Protein AF-A0A1I5NYE9-F1 (afdb_monomer)

pLDDT: mean 88.59, std 12.89, range [46.91, 98.12]

Nearest PDB structures (foldseek):
  6w3f-assembly2_B  TM=5.847E-01  e=3.173E-03  synthetic construct
  7pkw-assembly1_A  TM=7.383E-01  e=2.046E-02  Streptococcus thermophilus
  5iep-assembly1_A  TM=6.164E-01  e=2.871E-02  synthetic construct
  6w40-assembly1_B  TM=5.019E-01  e=1.934E-02  synthetic construct
  7o21-assembly1_A  TM=4.562E-01  e=1.053E-01  Bdellovibrio bacteriovorus HD100

Organism: NCBI:txid306540

Radius of gyration: 25.26 Å; Cα contacts (8 Å, |Δi|>4): 256; chains: 1; bounding box: 56×42×94 Å

Foldseek 3Di:
DDDDDPPPVVVVVVVVVVLVVLLVLLLVLQLVVQVVVVCQVPLVCVVVVVPVVSSVVVVVVSSVVSNVVSVVLLVVLVVDPCSSVVSNVVSVVSVVVVQCQQQVVVVDDPVVVVVLLVVLVQLQLVLLDPPDDPVVNLVSLPQSAPSVVSVVCNVVVDGDNWHWDDWAWDDWAGDGQKIKTWIFTWTDDPNDTDTWIKIFIWGDRPNGTHTHDIDTDDPD

Secondary structure (DSSP, 8-state):
-----HHHHHHHHHHHHHHHHHHHHHHHHHHHHHHHHHHHH-TTHHHHHTSHHHHHHHHHHHHHHHHHHHHHHHHHHHTSTTHHHHHHHHHHHHHHHHHHHHTGGGGS-HHHHHHHHHHHHHHHHHTT-TT--HHHHHHHHHHHB-HHHHHHHHHHT----SEEEEEEEEEEEEETTEEEEEEEEEEEETTEEEEEEEEEEEEEETTEEEEEEEEEEP--

Sequence (220 aa):
MKEPSMSKQNKDLKGGLFTTIIRTLFMILLSIFLYFGYVSFNGPVKTLLSNSFVFIIVTGLVIGLILFLITKITKLLETKRFGFLVMSLVNIALIFFFIYQLFTPYFYSSEMLEQTGAEAIRTYYQLSDDTLSETKREELVTSAVSDSLATSMLITEHYPTAKLKEIDIQTLERNFYLFDLTVSIETEENSSTKNELYQFVFTSERGQFKINSIMTLDNN

Solvent-accessible surface area (backbone atoms only — not comparable to full-atom values): 12094 Å² total; per-residue (Å²): 138,81,84,77,74,68,72,60,63,60,51,55,55,53,57,50,53,54,54,51,50,51,52,51,50,31,53,51,53,52,47,51,49,55,49,48,48,53,57,70,72,41,74,67,50,61,74,36,54,80,40,58,69,59,34,52,52,52,51,51,52,49,52,52,49,50,55,51,49,48,54,51,53,51,57,54,32,72,75,40,98,57,21,69,59,51,45,52,52,50,42,52,52,50,51,51,48,52,51,45,59,44,34,46,56,77,79,50,56,68,70,59,50,52,52,47,51,54,47,26,50,52,43,44,35,56,57,33,48,86,84,58,50,71,70,54,45,53,54,38,37,57,62,13,23,28,73,72,49,26,53,50,31,70,75,67,68,67,58,49,78,41,43,72,76,47,78,45,81,76,48,78,49,81,51,58,48,27,34,38,40,34,30,41,35,35,29,42,50,96,93,40,80,46,79,47,41,33,41,37,34,30,34,71,54,99,90,39,65,16,40,63,45,79,44,81,51,82,91,124

Structure (mmCIF, N/CA/C/O backbone):
data_AF-A0A1I5NYE9-F1
#
_entry.id   AF-A0A1I5NYE9-F1
#
loop_
_atom_site.group_PDB
_atom_site.id
_atom_site.type_symbol
_atom_site.label_atom_id
_atom_site.label_alt_id
_atom_site.label_comp_id
_atom_site.label_asym_id
_atom_site.label_entity_id
_atom_site.label_seq_id
_atom_site.pdbx_PDB_ins_code
_atom_site.Cartn_x
_atom_site.Cartn_y
_atom_site.Cartn_z
_atom_site.occupancy
_atom_site.B_iso_or_equiv
_atom_site.auth_seq_id
_atom_site.auth_comp_id
_atom_site.auth_asym_id
_atom_site.auth_atom_id
_atom_site.pdbx_PDB_model_num
ATOM 1 N N . MET A 1 1 ? 20.994 -15.989 -64.017 1.00 50.47 1 MET A N 1
ATOM 2 C CA . MET A 1 1 ? 19.853 -15.775 -63.100 1.00 50.47 1 MET A CA 1
ATOM 3 C C . MET A 1 1 ? 20.406 -15.611 -61.691 1.00 50.47 1 MET A C 1
ATO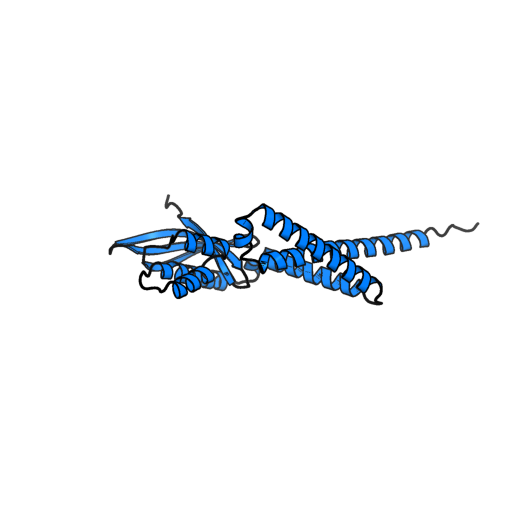M 5 O O . MET A 1 1 ? 21.013 -16.546 -61.194 1.00 50.47 1 MET A O 1
ATOM 9 N N . LYS A 1 2 ? 20.310 -14.413 -61.102 1.00 50.59 2 LYS A N 1
ATOM 10 C CA . LYS A 1 2 ? 20.644 -14.157 -59.690 1.00 50.59 2 LYS A CA 1
ATOM 11 C C . LYS A 1 2 ? 19.325 -14.135 -58.924 1.00 50.59 2 LYS A C 1
ATOM 13 O O . LYS A 1 2 ? 18.501 -13.269 -59.203 1.00 50.59 2 LYS A O 1
ATOM 18 N N . GLU A 1 3 ? 19.119 -15.081 -58.014 1.00 53.00 3 GLU A N 1
ATOM 19 C CA . GLU A 1 3 ? 18.003 -15.012 -57.067 1.00 53.00 3 GLU A CA 1
ATOM 20 C C . GLU A 1 3 ? 18.146 -13.746 -56.206 1.00 53.00 3 GLU A C 1
ATOM 22 O O . GLU A 1 3 ? 19.232 -13.486 -55.673 1.00 53.00 3 GLU A O 1
ATOM 27 N N . PRO A 1 4 ? 17.097 -12.917 -56.085 1.00 56.53 4 PRO A N 1
ATOM 28 C CA . PRO A 1 4 ? 17.161 -11.721 -55.270 1.00 56.53 4 PRO A CA 1
ATOM 29 C C . PRO A 1 4 ? 17.152 -12.093 -53.786 1.00 56.53 4 PRO A C 1
ATOM 31 O O . PRO A 1 4 ? 16.388 -12.931 -53.309 1.00 56.53 4 PRO A O 1
ATOM 34 N N . SER A 1 5 ? 18.021 -11.410 -53.050 1.00 57.53 5 SER A N 1
ATOM 35 C CA . SER A 1 5 ? 18.328 -11.544 -51.631 1.00 57.53 5 SER A CA 1
ATOM 36 C C . SER A 1 5 ? 17.174 -11.152 -50.689 1.00 57.53 5 SER A C 1
ATOM 38 O O . SER A 1 5 ? 17.334 -10.258 -49.856 1.00 57.53 5 SER A O 1
ATOM 40 N N . MET A 1 6 ? 16.022 -11.826 -50.762 1.00 57.47 6 MET A N 1
ATOM 41 C CA . MET A 1 6 ? 14.875 -11.575 -49.866 1.00 57.47 6 MET A CA 1
ATOM 42 C C . MET A 1 6 ? 15.158 -11.901 -48.384 1.00 57.47 6 MET A C 1
ATOM 44 O O . MET A 1 6 ? 14.458 -11.430 -47.491 1.00 57.47 6 MET A O 1
ATOM 48 N N . SER A 1 7 ? 16.210 -12.669 -48.090 1.00 56.00 7 SER A N 1
ATOM 49 C CA . SER A 1 7 ? 16.571 -13.083 -46.724 1.00 56.00 7 SER A CA 1
ATOM 50 C C . SER A 1 7 ? 17.141 -11.945 -45.853 1.00 56.00 7 SER A C 1
ATOM 52 O O . SER A 1 7 ? 16.929 -11.928 -44.639 1.00 56.00 7 SER A O 1
ATOM 54 N N . LYS A 1 8 ? 17.823 -10.951 -46.445 1.00 54.66 8 LYS A N 1
ATOM 55 C CA . LYS A 1 8 ? 18.486 -9.872 -45.681 1.00 54.66 8 LYS A CA 1
ATOM 56 C C . LYS A 1 8 ? 17.509 -8.798 -45.190 1.00 54.66 8 LYS A C 1
ATOM 58 O O . LYS A 1 8 ? 17.563 -8.408 -44.030 1.00 54.66 8 LYS A O 1
ATOM 63 N N . GLN A 1 9 ? 16.560 -8.399 -46.035 1.00 55.19 9 GLN A N 1
ATOM 64 C CA . GLN A 1 9 ? 15.607 -7.325 -45.731 1.00 55.19 9 GLN A CA 1
ATOM 65 C C . GLN A 1 9 ? 14.657 -7.689 -44.573 1.00 55.19 9 GLN A C 1
ATOM 67 O O . GLN A 1 9 ? 14.292 -6.840 -43.766 1.00 55.19 9 GLN A O 1
ATOM 72 N N . ASN A 1 10 ? 14.323 -8.975 -44.431 1.00 53.34 10 ASN A N 1
ATOM 73 C CA . ASN A 1 10 ? 13.425 -9.468 -43.384 1.00 53.34 10 ASN A CA 1
ATOM 74 C C . ASN A 1 10 ? 14.102 -9.570 -41.995 1.00 53.34 10 ASN A C 1
ATOM 76 O O . ASN A 1 10 ? 13.425 -9.552 -40.966 1.00 53.34 10 ASN A O 1
ATOM 80 N N . LYS A 1 11 ? 15.442 -9.658 -41.941 1.00 51.81 11 LYS A N 1
ATOM 81 C CA . LYS A 1 11 ? 16.216 -9.658 -40.684 1.00 51.81 11 LYS A CA 1
ATOM 82 C C . LYS A 1 11 ? 16.359 -8.253 -40.092 1.00 51.81 11 LYS A C 1
ATOM 84 O O . LYS A 1 11 ? 16.179 -8.098 -38.885 1.00 51.81 11 LYS A O 1
ATOM 89 N N . ASP A 1 12 ? 16.598 -7.246 -40.929 1.00 57.00 12 ASP A N 1
ATOM 90 C CA . ASP A 1 12 ? 16.761 -5.855 -40.479 1.00 57.00 12 ASP A CA 1
ATOM 91 C C . ASP A 1 12 ? 15.437 -5.250 -39.980 1.00 57.00 12 ASP A C 1
ATOM 93 O O . ASP A 1 12 ? 15.409 -4.560 -38.960 1.00 57.00 12 ASP A O 1
ATOM 97 N N . LEU A 1 13 ? 14.312 -5.602 -40.616 1.00 60.56 13 LEU A N 1
ATOM 98 C CA . LEU A 1 13 ? 12.968 -5.222 -40.160 1.00 60.56 13 LEU A CA 1
ATOM 99 C C . LEU A 1 13 ? 12.634 -5.792 -38.771 1.00 60.56 13 LEU A C 1
ATOM 101 O O . LEU A 1 13 ? 12.113 -5.076 -37.917 1.00 60.56 13 LEU A O 1
ATOM 105 N N . LYS A 1 14 ? 12.977 -7.060 -38.507 1.00 60.25 14 LYS A N 1
ATOM 106 C CA . LYS A 1 14 ? 12.731 -7.697 -37.200 1.00 60.25 14 LYS A CA 1
ATOM 107 C C . LYS A 1 14 ? 13.616 -7.126 -36.088 1.00 60.25 14 LYS A C 1
ATOM 109 O O . LYS A 1 14 ? 13.129 -6.932 -34.976 1.00 60.25 14 LYS A O 1
ATOM 114 N N . GLY A 1 15 ? 14.883 -6.820 -36.383 1.00 64.19 15 GLY A N 1
ATOM 115 C CA . GLY A 1 15 ? 15.802 -6.199 -35.420 1.00 64.19 15 GLY A CA 1
ATOM 116 C C . GLY A 1 15 ? 15.397 -4.771 -35.035 1.00 64.19 15 GLY A C 1
ATOM 117 O O . GLY A 1 15 ? 15.459 -4.402 -33.859 1.00 64.19 15 GLY A O 1
ATOM 118 N N . GLY A 1 16 ? 14.913 -3.988 -36.006 1.00 79.88 16 GLY A N 1
ATOM 119 C CA . GLY A 1 16 ? 14.402 -2.636 -35.771 1.00 79.88 16 GLY A CA 1
ATOM 120 C C . GLY A 1 16 ? 13.132 -2.624 -34.918 1.00 79.88 16 GLY A C 1
ATOM 121 O O . GLY A 1 16 ? 13.077 -1.920 -33.911 1.00 79.88 16 GLY A O 1
ATOM 122 N N . LEU A 1 17 ? 12.147 -3.463 -35.261 1.00 84.62 17 LEU A N 1
ATOM 123 C CA . LEU A 1 17 ? 10.870 -3.542 -34.540 1.00 84.62 17 LEU A CA 1
ATOM 124 C C . LEU A 1 17 ? 11.045 -3.930 -33.067 1.00 84.62 17 LEU A C 1
ATOM 126 O O . LEU A 1 17 ? 10.463 -3.292 -32.191 1.00 84.62 17 LEU A O 1
ATOM 130 N N . PHE A 1 18 ? 11.872 -4.939 -32.776 1.00 86.44 18 PHE A N 1
ATOM 131 C CA . PHE A 1 18 ? 12.106 -5.385 -31.400 1.00 86.44 18 PHE A CA 1
ATOM 132 C C . PHE A 1 18 ? 12.742 -4.288 -30.537 1.00 86.44 18 PHE A C 1
ATOM 134 O O . PHE A 1 18 ? 12.315 -4.044 -29.409 1.00 86.44 18 PHE A O 1
ATOM 141 N N . THR A 1 19 ? 13.714 -3.567 -31.100 1.00 87.38 19 THR A N 1
ATOM 142 C CA . THR A 1 19 ? 14.373 -2.444 -30.422 1.00 87.38 19 THR A CA 1
ATOM 143 C C . THR A 1 19 ? 13.382 -1.321 -30.109 1.00 87.38 19 THR A C 1
ATOM 145 O O . THR A 1 19 ? 13.374 -0.794 -28.994 1.00 87.38 19 THR A O 1
ATOM 148 N N . THR A 1 20 ? 12.496 -0.992 -31.054 1.00 90.81 20 THR A N 1
ATOM 149 C CA . THR A 1 20 ? 11.434 0.001 -30.846 1.00 90.81 20 THR A CA 1
ATOM 150 C C . THR A 1 20 ? 10.461 -0.424 -29.748 1.00 90.81 20 THR A C 1
ATOM 152 O O . THR A 1 20 ? 10.135 0.395 -28.893 1.00 90.81 20 THR A O 1
ATOM 155 N N . ILE A 1 21 ? 10.033 -1.691 -29.719 1.00 93.06 21 ILE A N 1
ATOM 156 C CA . ILE A 1 21 ? 9.111 -2.206 -28.693 1.00 93.06 21 ILE A CA 1
ATOM 157 C C . ILE A 1 21 ? 9.724 -2.084 -27.295 1.00 93.06 21 ILE A C 1
ATOM 159 O O . ILE A 1 21 ? 9.088 -1.533 -26.399 1.00 93.06 21 ILE A O 1
ATOM 163 N N . ILE A 1 22 ? 10.964 -2.547 -27.109 1.00 93.19 22 ILE A N 1
ATOM 164 C CA . ILE A 1 22 ? 11.653 -2.500 -25.808 1.00 93.19 22 ILE A CA 1
ATOM 165 C C . ILE A 1 22 ? 11.804 -1.060 -25.313 1.00 93.19 22 ILE A C 1
ATOM 167 O O . ILE A 1 22 ? 11.559 -0.784 -24.137 1.00 93.19 22 ILE A O 1
ATOM 171 N N . ARG A 1 23 ? 12.157 -0.134 -26.211 1.00 92.31 23 ARG A N 1
ATOM 172 C CA . ARG A 1 23 ? 12.269 1.294 -25.899 1.00 92.31 23 ARG A CA 1
ATOM 173 C C . ARG A 1 23 ? 10.923 1.891 -25.486 1.00 92.31 23 ARG A C 1
ATOM 175 O O . ARG A 1 23 ? 10.857 2.609 -24.492 1.00 92.31 23 ARG A O 1
ATOM 182 N N . THR A 1 24 ? 9.859 1.609 -26.234 1.00 94.44 24 THR A N 1
ATOM 183 C CA . THR A 1 24 ? 8.509 2.094 -25.916 1.00 94.44 24 THR A CA 1
ATOM 184 C C . THR A 1 24 ? 8.042 1.560 -24.568 1.00 94.44 24 THR A C 1
ATOM 186 O O . THR A 1 24 ? 7.583 2.336 -23.733 1.00 94.44 24 THR A O 1
ATOM 189 N N . LEU A 1 25 ? 8.233 0.262 -24.319 1.00 95.38 25 LEU A N 1
ATOM 190 C CA . LEU A 1 25 ? 7.899 -0.364 -23.044 1.00 95.38 25 LEU A CA 1
ATOM 191 C C . LEU A 1 25 ? 8.676 0.272 -21.884 1.00 95.38 25 LEU A C 1
ATOM 193 O O . LEU A 1 25 ? 8.080 0.581 -20.859 1.00 95.38 25 LEU A O 1
ATOM 197 N N . PHE A 1 26 ? 9.967 0.552 -22.077 1.00 95.44 26 PHE A N 1
ATOM 198 C CA . PHE A 1 26 ? 10.800 1.245 -21.093 1.00 95.44 26 PHE A CA 1
ATOM 199 C C . PHE A 1 26 ? 10.280 2.633 -20.754 1.00 95.44 26 PHE A C 1
ATOM 201 O O . PHE A 1 26 ? 10.132 2.959 -19.579 1.00 95.44 26 PHE A O 1
ATOM 208 N N . MET A 1 27 ? 9.939 3.435 -21.762 1.00 94.81 27 MET A N 1
ATOM 209 C CA . MET A 1 27 ? 9.384 4.765 -21.524 1.00 94.81 27 MET A CA 1
ATOM 210 C C . MET A 1 27 ? 8.048 4.694 -20.778 1.00 94.81 27 MET A C 1
ATOM 212 O O . MET A 1 27 ? 7.849 5.464 -19.843 1.00 94.81 27 MET A O 1
ATOM 216 N N . ILE A 1 28 ? 7.159 3.763 -21.140 1.00 95.94 28 ILE A N 1
ATOM 217 C CA . ILE A 1 28 ? 5.852 3.600 -20.487 1.00 95.94 28 ILE A CA 1
ATOM 218 C C . ILE A 1 28 ? 6.020 3.127 -19.039 1.00 95.94 28 ILE A C 1
ATOM 220 O O . ILE A 1 28 ? 5.547 3.798 -18.125 1.00 95.94 28 ILE A O 1
ATOM 224 N N . LEU A 1 29 ? 6.721 2.012 -18.812 1.00 96.44 29 LEU A N 1
ATOM 225 C CA . LEU A 1 29 ? 6.890 1.435 -17.476 1.00 96.44 29 LEU A CA 1
ATOM 226 C C . LEU A 1 29 ? 7.612 2.396 -16.535 1.00 96.44 29 LEU A C 1
ATOM 228 O O . LEU A 1 29 ? 7.187 2.563 -15.395 1.00 96.44 29 LEU A O 1
ATOM 232 N N . LEU A 1 30 ? 8.668 3.062 -17.010 1.00 96.38 30 LEU A N 1
ATOM 233 C CA . LEU A 1 30 ? 9.395 4.032 -16.199 1.00 96.38 30 LEU A CA 1
ATOM 234 C C . LEU A 1 30 ? 8.537 5.270 -15.900 1.00 96.38 30 LEU A C 1
ATOM 236 O O . LEU A 1 30 ? 8.627 5.806 -14.800 1.00 96.38 30 LEU A O 1
ATOM 240 N N . SER A 1 31 ? 7.669 5.696 -16.830 1.00 95.69 31 SER A N 1
ATOM 241 C CA . SER A 1 31 ? 6.708 6.789 -16.587 1.00 95.69 31 SER A CA 1
ATOM 242 C C . SER A 1 31 ? 5.736 6.430 -15.477 1.00 95.69 31 SER A C 1
ATOM 244 O O . SER A 1 31 ? 5.586 7.195 -14.528 1.00 95.69 31 SER A O 1
ATOM 246 N N . ILE A 1 32 ? 5.117 5.250 -15.576 1.00 95.12 32 ILE A N 1
ATOM 247 C CA . ILE A 1 32 ? 4.174 4.759 -14.568 1.00 95.12 32 ILE A CA 1
ATOM 248 C C . ILE A 1 32 ? 4.889 4.608 -13.225 1.00 95.12 32 ILE A C 1
ATOM 250 O O . ILE A 1 32 ? 4.353 5.031 -12.211 1.00 95.12 32 ILE A O 1
ATOM 254 N N . PHE A 1 33 ? 6.113 4.077 -13.207 1.00 95.69 33 PHE A N 1
ATOM 255 C CA . PHE A 1 33 ? 6.885 3.884 -11.980 1.00 95.69 33 PHE A CA 1
ATOM 256 C C . PHE A 1 33 ? 7.255 5.203 -11.293 1.00 95.69 33 PHE A C 1
ATOM 258 O O . PHE A 1 33 ? 7.071 5.344 -10.086 1.00 95.69 33 PHE A O 1
ATOM 265 N N . LEU A 1 34 ? 7.745 6.193 -12.044 1.00 94.69 34 LEU A N 1
ATOM 266 C CA . LEU A 1 34 ? 8.078 7.505 -11.483 1.00 94.69 34 LEU A CA 1
ATOM 267 C C . LEU A 1 34 ? 6.827 8.247 -11.002 1.00 94.69 34 LEU A C 1
ATOM 269 O O . LEU A 1 34 ? 6.866 8.891 -9.954 1.00 94.69 34 LEU A O 1
ATOM 273 N N . TYR A 1 35 ? 5.716 8.132 -11.734 1.00 92.25 35 TYR A N 1
ATOM 274 C CA . TYR A 1 35 ? 4.439 8.696 -11.309 1.00 92.25 35 TYR A CA 1
ATOM 275 C C . TYR A 1 35 ? 3.899 7.998 -10.055 1.00 92.25 35 TYR A C 1
ATOM 277 O O . TYR A 1 35 ? 3.476 8.670 -9.120 1.00 92.25 35 TYR A O 1
ATOM 285 N N . PHE A 1 36 ? 3.984 6.668 -9.996 1.00 90.00 36 PHE A N 1
ATOM 286 C CA . PHE A 1 36 ? 3.655 5.887 -8.807 1.00 90.00 36 PHE A CA 1
ATOM 287 C C . PHE A 1 36 ? 4.475 6.363 -7.606 1.00 90.00 36 PHE A C 1
ATOM 289 O O . PHE A 1 36 ? 3.898 6.708 -6.584 1.00 90.00 36 PHE A O 1
ATOM 296 N N . GLY A 1 37 ? 5.798 6.501 -7.754 1.00 89.44 37 GLY A N 1
ATOM 297 C CA . GLY A 1 37 ? 6.658 7.055 -6.707 1.00 89.44 37 GLY A CA 1
ATOM 298 C C . GLY A 1 37 ? 6.211 8.451 -6.258 1.00 89.44 37 GLY A C 1
ATOM 299 O O . GLY A 1 37 ? 6.089 8.699 -5.061 1.00 89.44 37 GLY A O 1
ATOM 300 N N . TYR A 1 38 ? 5.894 9.348 -7.197 1.00 87.88 38 TYR A N 1
ATOM 301 C CA . TYR A 1 38 ? 5.354 10.672 -6.875 1.00 87.88 38 TYR A CA 1
ATOM 302 C C . TYR A 1 38 ? 4.075 10.594 -6.026 1.00 87.88 38 TYR A C 1
ATOM 304 O O . TYR A 1 38 ? 3.979 11.306 -5.025 1.00 87.88 38 TYR A O 1
ATOM 312 N N . VAL A 1 39 ? 3.126 9.728 -6.389 1.00 83.50 39 VAL A N 1
ATOM 313 C CA . VAL A 1 39 ? 1.874 9.542 -5.640 1.00 83.50 39 VAL A CA 1
ATOM 314 C C . VAL A 1 39 ? 2.140 8.928 -4.261 1.00 83.50 39 VAL A C 1
ATOM 316 O O . VAL A 1 39 ? 1.612 9.424 -3.270 1.00 83.50 39 VAL A O 1
ATOM 319 N N . SER A 1 40 ? 3.001 7.911 -4.165 1.00 79.94 40 SER A N 1
ATOM 320 C CA . SER A 1 40 ? 3.309 7.222 -2.902 1.00 79.94 40 SER A CA 1
ATOM 321 C C . SER A 1 40 ? 4.053 8.096 -1.886 1.00 79.94 40 SER A C 1
ATOM 323 O O . SER A 1 40 ? 3.827 7.962 -0.683 1.00 79.94 40 SER A O 1
ATOM 325 N N . PHE A 1 41 ? 4.948 8.982 -2.339 1.00 75.81 41 PHE A N 1
ATOM 326 C CA . PHE A 1 41 ? 5.684 9.889 -1.449 1.00 75.81 41 PHE A CA 1
ATOM 327 C C . PHE A 1 41 ? 4.867 11.113 -1.040 1.00 75.81 41 PHE A C 1
ATOM 329 O O . PHE A 1 41 ? 5.044 11.623 0.063 1.00 75.81 41 PHE A O 1
ATOM 336 N N . ASN A 1 42 ? 3.954 11.576 -1.893 1.00 68.50 42 ASN A N 1
ATOM 337 C CA . ASN A 1 42 ? 3.147 12.754 -1.606 1.00 68.50 42 ASN A CA 1
ATOM 338 C C . ASN A 1 42 ? 1.781 12.395 -1.007 1.00 68.50 42 ASN A C 1
ATOM 340 O O . ASN A 1 42 ? 0.769 12.966 -1.402 1.00 68.50 42 ASN A O 1
ATOM 344 N N . GLY A 1 43 ? 1.751 11.535 0.019 1.00 59.19 43 GLY A N 1
ATOM 345 C CA . GLY A 1 43 ? 0.570 11.359 0.884 1.00 59.19 43 GLY A CA 1
ATOM 346 C C . GLY A 1 43 ? -0.160 12.676 1.253 1.00 59.19 43 GLY A C 1
ATOM 347 O O . GLY A 1 43 ? -1.392 12.693 1.247 1.00 59.19 43 GLY A O 1
ATOM 348 N N . PRO A 1 44 ? 0.539 13.822 1.448 1.00 52.78 44 PRO A N 1
ATOM 349 C CA . PRO A 1 44 ? -0.087 15.131 1.651 1.00 52.78 44 PRO A CA 1
ATOM 350 C C . PRO A 1 44 ? -0.358 15.949 0.366 1.00 52.78 44 PRO A C 1
ATOM 352 O O . PRO A 1 44 ? -0.439 17.175 0.415 1.00 52.78 44 PRO A O 1
ATOM 355 N N . VAL A 1 45 ? -0.628 15.322 -0.787 1.00 51.53 45 VAL A N 1
ATOM 356 C CA . VAL A 1 45 ? -1.319 15.991 -1.917 1.00 51.53 45 VAL A CA 1
ATOM 357 C C . VAL A 1 45 ? -2.669 16.596 -1.469 1.00 51.53 45 VAL A C 1
ATOM 359 O O . VAL A 1 45 ? -3.189 17.504 -2.115 1.00 51.53 45 VAL A O 1
ATOM 362 N N . LYS A 1 46 ? -3.207 16.191 -0.309 1.00 50.34 46 LYS A N 1
ATOM 363 C CA . LYS A 1 46 ? -4.400 16.784 0.316 1.00 50.34 46 LYS A CA 1
ATOM 364 C C . LYS A 1 46 ? -4.289 18.286 0.623 1.00 50.34 46 LYS A C 1
ATOM 366 O O . LYS A 1 46 ? -5.282 18.986 0.437 1.00 50.34 46 LYS A O 1
ATOM 371 N N . THR A 1 47 ? -3.116 18.826 0.973 1.00 51.62 47 THR A N 1
ATOM 372 C CA . THR A 1 47 ? -2.954 20.287 1.157 1.00 51.62 47 THR A CA 1
ATOM 373 C C . THR A 1 47 ? -3.073 21.042 -0.172 1.00 51.62 47 THR A C 1
ATOM 375 O O . THR A 1 47 ? -3.539 22.178 -0.203 1.00 51.62 47 THR A O 1
ATOM 378 N N . LEU A 1 48 ? -2.711 20.391 -1.285 1.00 52.19 48 LEU A N 1
ATOM 379 C CA . LEU A 1 48 ? -2.876 20.910 -2.646 1.00 52.19 48 LEU A CA 1
ATOM 380 C C . LEU A 1 48 ? -4.297 20.689 -3.191 1.00 52.19 48 LEU A C 1
ATOM 382 O O . LEU A 1 48 ? -4.778 21.526 -3.947 1.00 52.19 48 LEU A O 1
ATOM 386 N N . LEU A 1 49 ? -4.996 19.619 -2.790 1.00 53.53 49 LEU A N 1
ATOM 387 C CA . LEU A 1 49 ? -6.377 19.321 -3.211 1.00 53.53 49 LEU A CA 1
ATOM 388 C C . LEU A 1 49 ? -7.405 20.346 -2.715 1.00 53.53 49 LEU A C 1
ATOM 390 O O . LEU A 1 49 ? -8.408 20.548 -3.397 1.00 53.53 49 LEU A O 1
ATOM 394 N N . SER A 1 50 ? -7.138 21.032 -1.595 1.00 61.62 50 SER A N 1
ATOM 395 C CA . SER A 1 50 ? -7.946 22.179 -1.136 1.00 61.62 50 SER A CA 1
ATOM 396 C C . SER A 1 50 ? -8.058 23.271 -2.215 1.00 61.62 50 SER A C 1
ATOM 398 O O . SER A 1 50 ? -9.064 23.972 -2.306 1.00 61.62 50 SER A O 1
ATOM 400 N N . ASN A 1 51 ? -7.064 23.361 -3.109 1.00 75.12 51 ASN A N 1
ATOM 401 C CA . ASN A 1 51 ? -7.110 24.209 -4.290 1.00 75.12 51 ASN A CA 1
ATOM 402 C C . ASN A 1 51 ? -6.883 23.382 -5.565 1.00 75.12 51 ASN A C 1
ATOM 404 O O . ASN A 1 51 ? -5.760 23.250 -6.060 1.00 75.12 51 ASN A O 1
ATOM 408 N N . SER A 1 52 ? -7.976 22.861 -6.132 1.00 78.31 52 SER A N 1
ATOM 409 C CA . SER A 1 52 ? -7.955 22.000 -7.323 1.00 78.31 52 SER A CA 1
ATOM 410 C C . SER A 1 52 ? -7.169 22.598 -8.500 1.00 78.31 52 SER A C 1
ATOM 412 O O . SER A 1 52 ? -6.561 21.856 -9.268 1.00 78.31 52 SER A O 1
ATOM 414 N N . PHE A 1 53 ? -7.114 23.930 -8.628 1.00 82.44 53 PHE A N 1
ATOM 415 C CA . PHE A 1 53 ? -6.327 24.602 -9.665 1.00 82.44 53 PHE A CA 1
ATOM 416 C C . PHE A 1 53 ? -4.815 24.438 -9.453 1.00 82.44 53 PHE A C 1
ATOM 418 O O . PHE A 1 53 ? -4.093 24.072 -10.381 1.00 82.44 53 PHE A O 1
ATOM 425 N N . VAL A 1 54 ? -4.333 24.649 -8.223 1.00 82.69 54 VAL A N 1
ATOM 426 C CA . VAL A 1 54 ? -2.915 24.460 -7.878 1.00 82.69 54 VAL A CA 1
ATOM 427 C C . VAL A 1 54 ? -2.529 22.990 -8.040 1.00 82.69 54 VAL A C 1
ATOM 429 O O . VAL A 1 54 ? -1.479 22.694 -8.610 1.00 82.69 54 VAL A O 1
ATOM 432 N N . PHE A 1 55 ? -3.401 22.067 -7.628 1.00 81.88 55 PHE A N 1
ATOM 433 C CA . PHE A 1 55 ? -3.193 20.633 -7.821 1.00 81.88 55 PHE A CA 1
ATOM 434 C C . PHE A 1 55 ? -3.002 20.251 -9.301 1.00 81.88 55 PHE A C 1
ATOM 436 O O . PHE A 1 55 ? -2.053 19.531 -9.625 1.00 81.88 55 PHE A O 1
ATOM 443 N N . ILE A 1 56 ? -3.848 20.757 -10.208 1.00 86.56 56 ILE A N 1
ATOM 444 C CA . ILE A 1 56 ? -3.737 20.486 -11.653 1.00 86.56 56 ILE A CA 1
ATOM 445 C C . ILE A 1 56 ? -2.411 21.014 -12.209 1.00 86.56 56 ILE A C 1
ATOM 447 O O . ILE A 1 56 ? -1.724 20.292 -12.935 1.00 86.56 56 ILE A O 1
ATOM 451 N N . ILE A 1 57 ? -2.021 22.242 -11.852 1.00 89.62 57 ILE A N 1
ATOM 452 C CA . ILE A 1 57 ? -0.759 22.839 -12.314 1.00 89.62 57 ILE A CA 1
ATOM 453 C C . ILE A 1 57 ? 0.436 22.016 -11.835 1.00 89.62 57 ILE A C 1
ATOM 455 O O . ILE A 1 57 ? 1.293 21.653 -12.641 1.00 89.62 57 ILE A O 1
ATOM 459 N N . VAL A 1 58 ? 0.491 21.693 -10.540 1.00 87.81 58 VAL A N 1
ATOM 460 C CA . VAL A 1 58 ? 1.590 20.909 -9.959 1.00 87.81 58 VAL A CA 1
ATOM 461 C C . VAL A 1 58 ? 1.663 19.529 -10.608 1.00 87.81 58 VAL A C 1
ATOM 463 O O . VAL A 1 58 ? 2.740 19.113 -11.031 1.00 87.81 58 VAL A O 1
ATOM 466 N N . THR A 1 59 ? 0.526 18.853 -10.772 1.00 87.62 59 THR A N 1
ATOM 467 C CA . THR A 1 59 ? 0.467 17.540 -11.430 1.00 87.62 59 THR A CA 1
ATOM 468 C C . THR A 1 59 ? 0.954 17.620 -12.879 1.00 87.62 59 THR A C 1
ATOM 470 O O . THR A 1 59 ? 1.764 16.796 -13.303 1.00 87.62 59 THR A O 1
ATOM 473 N N . GLY A 1 60 ? 0.535 18.640 -13.635 1.00 91.19 60 GLY A N 1
ATOM 474 C CA . GLY A 1 60 ? 0.999 18.869 -15.005 1.00 91.19 60 GLY A CA 1
ATOM 475 C C . GLY A 1 60 ? 2.509 19.112 -15.094 1.00 91.19 60 GLY A C 1
ATOM 476 O O . GLY A 1 60 ? 3.177 18.531 -15.953 1.00 91.19 60 GLY A O 1
ATOM 477 N N . LEU A 1 61 ? 3.071 19.908 -14.176 1.00 93.00 61 LEU A N 1
ATOM 478 C CA . LEU A 1 61 ? 4.517 20.144 -14.085 1.00 93.00 61 LEU A CA 1
ATOM 479 C C . LEU A 1 61 ? 5.286 18.859 -13.765 1.00 93.00 61 LEU A C 1
ATOM 481 O O . LEU A 1 61 ? 6.319 18.597 -14.382 1.00 93.00 61 LEU A O 1
ATOM 485 N N . VAL A 1 62 ? 4.774 18.038 -12.847 1.00 92.00 62 VAL A N 1
ATOM 486 C CA . VAL A 1 62 ? 5.374 16.747 -12.486 1.00 92.00 62 VAL A CA 1
ATOM 487 C C . VAL A 1 62 ? 5.366 15.790 -13.675 1.00 92.00 62 VAL A C 1
ATOM 489 O O . VAL A 1 62 ? 6.402 15.204 -13.985 1.00 92.00 62 VAL A O 1
ATOM 492 N N . ILE A 1 63 ? 4.246 15.675 -14.394 1.00 93.38 63 ILE A N 1
ATOM 493 C CA . ILE A 1 63 ? 4.164 14.854 -15.611 1.00 93.38 63 ILE A CA 1
ATOM 494 C C . ILE A 1 63 ? 5.172 15.350 -16.657 1.00 93.38 63 ILE A C 1
ATOM 496 O O . ILE A 1 63 ? 5.928 14.551 -17.211 1.00 93.38 63 ILE A O 1
ATOM 500 N N . GLY A 1 64 ? 5.240 16.665 -16.892 1.00 94.88 64 GLY A N 1
ATOM 501 C CA . GLY A 1 64 ? 6.211 17.262 -17.811 1.00 94.88 64 GLY A CA 1
ATOM 502 C C . GLY A 1 64 ? 7.661 16.955 -17.422 1.00 94.88 64 GLY A C 1
ATOM 503 O O . GLY A 1 64 ? 8.465 16.576 -18.277 1.00 94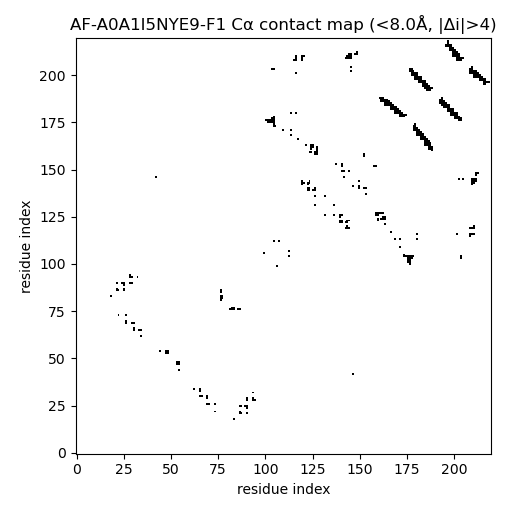.88 64 GLY A O 1
ATOM 504 N N . LEU A 1 65 ? 7.985 17.048 -16.130 1.00 95.50 65 LEU A N 1
ATOM 505 C CA . LEU A 1 65 ? 9.304 16.714 -15.594 1.00 95.50 65 LEU A CA 1
ATOM 506 C C . LEU A 1 65 ? 9.636 15.227 -15.780 1.00 95.50 65 LEU A C 1
ATOM 508 O O . LEU A 1 65 ? 10.732 14.907 -16.238 1.00 95.50 65 LEU A O 1
ATOM 512 N N . ILE A 1 66 ? 8.697 14.323 -15.486 1.00 95.25 66 ILE A N 1
ATOM 513 C CA . ILE A 1 66 ? 8.862 12.874 -15.684 1.00 95.25 66 ILE A CA 1
ATOM 514 C C . ILE A 1 66 ? 9.156 12.571 -17.159 1.00 95.25 66 ILE A C 1
ATOM 516 O O . ILE A 1 66 ? 10.149 11.908 -17.466 1.00 95.25 66 ILE A O 1
ATOM 520 N N . LEU A 1 67 ? 8.356 13.109 -18.086 1.00 94.81 67 LEU A N 1
ATOM 521 C CA . LEU A 1 67 ? 8.555 12.905 -19.525 1.00 94.81 67 LEU A CA 1
ATOM 522 C C . LEU A 1 67 ? 9.907 13.453 -20.004 1.00 94.81 67 LEU A C 1
ATOM 524 O O . LEU A 1 67 ? 10.602 12.808 -20.802 1.00 94.81 67 LEU A O 1
ATOM 528 N N . PHE A 1 68 ? 10.316 14.618 -19.495 1.00 96.56 68 PHE A N 1
ATOM 529 C CA . PHE A 1 68 ? 11.627 15.196 -19.780 1.00 96.56 68 PHE A CA 1
ATOM 530 C C . PHE A 1 68 ? 12.765 14.285 -19.301 1.00 96.56 68 PHE A C 1
ATOM 532 O O . PHE A 1 68 ? 13.670 13.970 -20.082 1.00 96.56 68 PHE A O 1
ATOM 539 N N . LEU A 1 69 ? 12.706 13.821 -18.048 1.00 95.44 69 LEU A N 1
ATOM 540 C CA . LEU A 1 69 ? 13.708 12.930 -17.460 1.00 95.44 69 LEU A CA 1
ATOM 541 C C . LEU A 1 69 ? 13.817 11.618 -18.238 1.00 95.44 69 LEU A C 1
ATOM 543 O O . LEU A 1 69 ? 14.918 11.219 -18.613 1.00 95.44 69 LEU A O 1
ATOM 547 N N . ILE A 1 70 ? 12.692 10.985 -18.564 1.00 94.50 70 ILE A N 1
ATOM 548 C CA . ILE A 1 70 ? 12.665 9.721 -19.312 1.00 94.50 70 ILE A CA 1
ATOM 549 C C . ILE A 1 70 ? 13.255 9.894 -20.705 1.00 94.50 70 ILE A C 1
ATOM 551 O O . ILE A 1 70 ? 14.052 9.063 -21.147 1.00 94.50 70 ILE A O 1
ATOM 555 N N . THR A 1 71 ? 12.935 10.995 -21.385 1.00 93.94 71 THR A N 1
ATOM 556 C CA . THR A 1 71 ? 13.513 11.300 -22.698 1.00 93.94 71 THR A CA 1
ATOM 557 C C . THR A 1 71 ? 15.033 11.450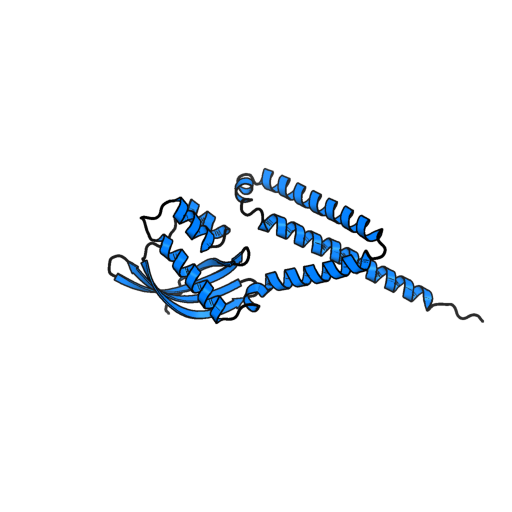 -22.607 1.00 93.94 71 THR A C 1
ATOM 559 O O . THR A 1 71 ? 15.759 10.943 -23.466 1.00 93.94 71 THR A O 1
ATOM 562 N N . LYS A 1 72 ? 15.538 12.120 -21.562 1.00 96.00 72 LYS A N 1
ATOM 563 C CA . LYS A 1 72 ? 16.980 12.282 -21.323 1.00 96.00 72 LYS A CA 1
ATOM 564 C C . LYS A 1 72 ? 17.663 10.954 -21.001 1.00 96.00 72 LYS A C 1
ATOM 566 O O . LYS A 1 72 ? 18.685 10.656 -21.615 1.00 96.00 72 LYS A O 1
ATOM 571 N N . ILE A 1 73 ? 17.088 10.148 -20.108 1.00 94.38 73 ILE A N 1
ATOM 572 C CA . ILE A 1 73 ? 17.609 8.826 -19.729 1.00 94.38 73 ILE A CA 1
ATOM 573 C C . ILE A 1 73 ? 17.642 7.897 -20.944 1.00 94.38 73 ILE A C 1
ATOM 575 O O . ILE A 1 73 ? 18.662 7.266 -21.207 1.00 94.38 73 ILE A O 1
ATOM 579 N N . THR A 1 74 ? 16.564 7.861 -21.729 1.00 93.75 74 THR A N 1
ATOM 580 C CA . THR A 1 74 ? 16.474 7.018 -22.929 1.00 93.75 74 THR A CA 1
ATOM 581 C C . THR A 1 74 ? 17.552 7.400 -23.940 1.00 93.75 74 THR A C 1
ATOM 583 O O . THR A 1 74 ? 18.321 6.539 -24.358 1.00 93.75 74 THR A O 1
ATOM 586 N N . LYS A 1 75 ? 17.688 8.697 -24.264 1.00 93.62 75 LYS A N 1
ATOM 587 C CA . LYS A 1 75 ? 18.752 9.187 -25.159 1.00 93.62 75 LYS A CA 1
ATOM 588 C C . LYS A 1 75 ? 20.148 8.863 -24.627 1.00 93.62 75 LYS A C 1
ATOM 590 O O . LYS A 1 75 ? 21.022 8.481 -25.397 1.00 93.62 75 LYS A O 1
ATOM 595 N N . LEU A 1 76 ? 20.370 9.003 -23.319 1.00 95.00 76 LEU A N 1
ATOM 596 C CA . LEU A 1 76 ? 21.650 8.665 -22.700 1.00 95.00 76 LEU A CA 1
ATOM 597 C C . LEU A 1 76 ? 21.967 7.177 -22.882 1.00 95.00 76 LEU A C 1
ATOM 599 O O . LEU A 1 76 ? 23.072 6.841 -23.306 1.00 95.00 76 LEU A O 1
ATOM 603 N N . LEU A 1 77 ? 21.008 6.294 -22.604 1.00 93.44 77 LEU A N 1
ATOM 604 C CA . LEU A 1 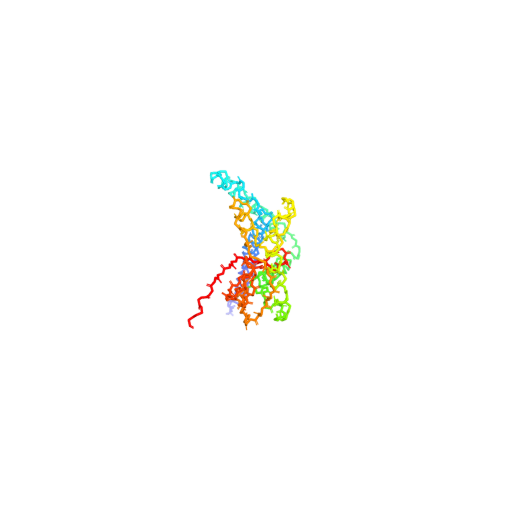77 ? 21.183 4.850 -22.743 1.00 93.44 77 LEU A CA 1
ATOM 605 C C . LEU A 1 77 ? 21.417 4.435 -24.201 1.00 93.44 77 LEU A C 1
ATOM 607 O O . LEU A 1 77 ? 22.276 3.594 -24.440 1.00 93.44 77 LEU A O 1
ATOM 611 N N . GLU A 1 78 ? 20.757 5.063 -25.175 1.00 90.38 78 GLU A N 1
ATOM 612 C CA . GLU A 1 78 ? 20.965 4.786 -26.609 1.00 90.38 78 GLU A CA 1
ATOM 613 C C . GLU A 1 78 ? 22.410 4.997 -27.071 1.00 90.38 78 GLU A C 1
ATOM 615 O O . GLU A 1 78 ? 22.885 4.297 -27.961 1.00 90.38 78 GLU A O 1
ATOM 620 N N . THR A 1 79 ? 23.138 5.925 -26.446 1.00 93.12 79 THR A N 1
ATOM 621 C CA . THR A 1 79 ? 24.551 6.172 -26.781 1.00 93.12 79 THR A CA 1
ATOM 622 C C . THR A 1 79 ? 25.510 5.138 -26.188 1.00 93.12 79 THR A C 1
ATOM 624 O O . THR A 1 79 ? 26.691 5.112 -26.536 1.00 93.12 79 THR A O 1
ATOM 627 N N . LYS A 1 80 ? 25.047 4.293 -25.259 1.00 93.50 80 LYS A N 1
ATOM 628 C CA . LYS A 1 80 ? 25.892 3.328 -24.549 1.00 93.50 80 LYS A CA 1
ATOM 629 C C . LYS A 1 80 ? 25.850 1.965 -25.230 1.00 93.50 80 LYS A C 1
ATOM 631 O O . LYS A 1 80 ? 24.788 1.453 -25.567 1.00 93.50 80 LYS A O 1
ATOM 636 N N . ARG A 1 81 ? 27.015 1.309 -25.303 1.00 90.31 81 ARG A N 1
ATOM 637 C CA . ARG A 1 81 ? 27.187 -0.036 -25.892 1.00 90.31 81 ARG A CA 1
ATOM 638 C C . ARG A 1 81 ? 26.202 -1.081 -25.348 1.00 90.31 81 ARG A C 1
ATOM 640 O O . ARG A 1 81 ? 25.775 -1.951 -26.095 1.00 90.31 81 ARG A O 1
ATOM 647 N N . PHE A 1 82 ? 25.843 -0.992 -24.068 1.00 93.56 82 PHE A N 1
ATOM 648 C CA . PHE A 1 82 ? 24.926 -1.924 -23.400 1.00 93.56 82 PHE A CA 1
ATOM 649 C C . PHE A 1 82 ? 23.557 -1.310 -23.078 1.00 93.56 82 PHE A C 1
ATOM 651 O O . PHE A 1 82 ? 22.799 -1.888 -22.305 1.00 93.56 82 PHE A O 1
ATOM 658 N N . GLY A 1 83 ? 23.213 -0.158 -23.667 1.00 92.56 83 GLY A N 1
ATOM 659 C CA . GLY A 1 83 ? 21.966 0.553 -23.375 1.00 92.56 83 GLY A CA 1
ATOM 660 C C . GLY A 1 83 ? 20.719 -0.304 -23.553 1.00 92.56 83 GLY A C 1
ATOM 661 O O . GLY A 1 83 ? 19.847 -0.314 -22.691 1.00 92.56 83 GLY A O 1
ATOM 662 N N . PHE A 1 84 ? 20.684 -1.095 -24.627 1.00 91.69 84 PHE A N 1
ATOM 663 C CA . PHE A 1 84 ? 19.589 -2.020 -24.908 1.00 91.69 84 PHE A CA 1
ATOM 664 C C . PHE A 1 84 ? 19.397 -3.086 -23.812 1.00 91.69 84 PHE A C 1
ATOM 666 O O . PHE A 1 84 ? 18.271 -3.348 -23.382 1.00 91.69 84 PHE A O 1
ATOM 673 N N . LEU A 1 85 ? 20.493 -3.682 -23.327 1.00 94.75 85 LEU A N 1
ATOM 674 C CA . LEU A 1 85 ? 20.441 -4.669 -22.243 1.00 94.75 85 LEU A CA 1
ATOM 675 C C . LEU A 1 85 ? 19.975 -4.027 -20.936 1.00 94.75 85 LEU A C 1
ATOM 677 O O . LEU A 1 85 ? 19.140 -4.601 -20.244 1.00 94.75 85 LEU A O 1
ATOM 681 N N . VAL A 1 86 ? 20.457 -2.819 -20.633 1.00 95.44 86 VAL A N 1
ATOM 682 C CA . VAL A 1 86 ? 20.031 -2.068 -19.445 1.00 95.44 86 VAL A CA 1
ATOM 683 C C . VAL A 1 86 ? 18.532 -1.770 -19.497 1.00 95.44 86 VAL A C 1
ATOM 685 O O . VAL A 1 86 ? 17.837 -2.065 -18.531 1.00 95.44 86 VAL A O 1
ATOM 688 N N . MET A 1 87 ? 18.006 -1.264 -20.620 1.00 95.44 87 MET A N 1
ATOM 689 C CA . MET A 1 87 ? 16.560 -1.027 -20.774 1.00 95.44 87 MET A CA 1
ATOM 690 C C . MET A 1 87 ? 15.749 -2.311 -20.572 1.00 95.44 87 MET A C 1
ATOM 692 O O . MET A 1 87 ? 14.725 -2.293 -19.896 1.00 95.44 87 MET A O 1
ATOM 696 N N . SER A 1 88 ? 16.222 -3.433 -21.121 1.00 95.75 88 SER A N 1
ATOM 697 C CA . SER A 1 88 ? 15.550 -4.731 -20.989 1.00 95.75 88 SER A CA 1
ATOM 698 C C . SER A 1 88 ? 15.513 -5.213 -19.535 1.00 95.75 88 SER A C 1
ATOM 700 O O . SER A 1 88 ? 14.461 -5.627 -19.056 1.00 95.75 88 SER A O 1
ATOM 702 N N . LEU A 1 89 ? 16.633 -5.112 -18.811 1.00 97.31 89 LEU A N 1
ATOM 703 C CA . LEU A 1 89 ? 16.706 -5.475 -17.392 1.00 97.31 89 LEU A CA 1
ATOM 704 C C . LEU A 1 89 ? 15.820 -4.578 -16.526 1.00 97.31 89 LEU A C 1
ATOM 706 O O . LEU A 1 89 ? 15.117 -5.081 -15.654 1.00 97.31 89 LEU A O 1
ATOM 710 N N . VAL A 1 90 ? 15.810 -3.269 -16.792 1.00 97.06 90 VAL A N 1
ATOM 711 C CA . VAL A 1 90 ? 14.930 -2.335 -16.079 1.00 97.06 90 VAL A CA 1
ATOM 712 C C . VAL A 1 90 ? 13.463 -2.656 -16.357 1.00 97.06 90 VAL A C 1
ATOM 714 O O . VAL A 1 90 ? 12.685 -2.697 -15.415 1.00 97.06 90 VAL A O 1
ATOM 717 N N . ASN A 1 91 ? 13.076 -2.963 -17.599 1.00 97.38 91 ASN A N 1
ATOM 718 C CA . ASN A 1 91 ? 11.704 -3.384 -17.909 1.00 97.38 91 ASN A CA 1
ATOM 719 C C . ASN A 1 91 ? 11.285 -4.605 -17.096 1.00 97.38 91 ASN A C 1
ATOM 721 O O . ASN A 1 91 ? 10.212 -4.604 -16.503 1.00 97.38 91 ASN A O 1
ATOM 725 N N . ILE A 1 92 ? 12.140 -5.627 -17.046 1.00 97.69 92 ILE A N 1
ATOM 726 C CA . ILE A 1 92 ? 11.879 -6.841 -16.270 1.00 97.69 92 ILE A CA 1
ATOM 727 C C . ILE A 1 92 ? 11.728 -6.497 -14.784 1.00 97.69 92 ILE A C 1
ATOM 729 O O . ILE A 1 92 ? 10.752 -6.909 -14.162 1.00 97.69 92 ILE A O 1
ATOM 733 N N . ALA A 1 93 ? 12.641 -5.697 -14.227 1.00 97.94 93 ALA A N 1
ATOM 734 C CA . ALA A 1 93 ? 12.573 -5.264 -12.833 1.00 97.94 93 ALA A CA 1
ATOM 735 C C . ALA A 1 93 ? 11.292 -4.469 -12.528 1.00 97.94 93 ALA A C 1
ATOM 737 O O . ALA A 1 93 ? 10.658 -4.709 -11.505 1.00 97.94 93 ALA A O 1
ATOM 738 N N . LEU A 1 94 ? 10.876 -3.570 -13.424 1.00 97.50 94 LEU A N 1
ATOM 739 C CA . LEU A 1 94 ? 9.643 -2.794 -13.279 1.00 97.50 94 LEU A CA 1
ATOM 740 C C . LEU A 1 94 ? 8.393 -3.674 -13.382 1.00 97.50 94 LEU A C 1
ATOM 742 O O . LEU A 1 94 ? 7.458 -3.490 -12.612 1.00 97.50 94 LEU A O 1
ATOM 746 N N . ILE A 1 95 ? 8.374 -4.659 -14.283 1.00 97.25 95 ILE A N 1
ATOM 747 C CA . ILE A 1 95 ? 7.276 -5.632 -14.369 1.00 97.25 95 ILE A CA 1
ATOM 748 C C . ILE A 1 95 ? 7.172 -6.423 -13.063 1.00 97.25 95 ILE A C 1
ATOM 750 O O . ILE A 1 95 ? 6.086 -6.508 -12.498 1.00 97.25 95 ILE A O 1
ATOM 754 N N . PHE A 1 96 ? 8.287 -6.951 -12.547 1.00 96.56 96 PHE A N 1
ATOM 755 C CA . PHE A 1 96 ? 8.294 -7.650 -11.260 1.00 96.56 96 PHE A CA 1
ATOM 756 C C . PHE A 1 96 ? 7.870 -6.748 -10.107 1.00 96.56 96 PHE A C 1
ATOM 758 O O . PHE A 1 96 ? 7.127 -7.195 -9.240 1.00 96.56 96 PHE A O 1
ATOM 765 N N . PHE A 1 97 ? 8.287 -5.482 -10.118 1.00 95.19 97 PHE A N 1
ATOM 766 C CA . PHE A 1 97 ? 7.832 -4.498 -9.148 1.00 95.19 97 PHE A CA 1
ATOM 767 C C . PHE A 1 97 ? 6.305 -4.365 -9.172 1.00 95.19 97 PHE A C 1
ATOM 769 O O . PHE A 1 97 ? 5.677 -4.514 -8.131 1.00 95.19 97 PHE A O 1
ATOM 776 N N . PHE A 1 98 ? 5.685 -4.156 -10.339 1.00 93.94 98 PHE A N 1
ATOM 777 C CA . PHE A 1 98 ? 4.227 -4.021 -10.426 1.00 93.94 98 PHE A CA 1
ATOM 778 C C . PHE A 1 98 ? 3.480 -5.316 -10.108 1.00 93.94 98 PHE A C 1
ATOM 780 O O . PHE A 1 98 ? 2.437 -5.254 -9.466 1.00 93.94 98 PHE A O 1
ATOM 787 N N . ILE A 1 99 ? 4.008 -6.480 -10.501 1.00 94.81 99 ILE A N 1
ATOM 788 C CA . ILE A 1 99 ? 3.453 -7.777 -10.089 1.00 94.81 99 ILE A CA 1
ATOM 789 C C . ILE A 1 99 ? 3.495 -7.894 -8.566 1.00 94.81 99 ILE A C 1
ATOM 791 O O . ILE A 1 99 ? 2.491 -8.250 -7.963 1.00 94.81 99 ILE A O 1
ATOM 795 N N . TYR A 1 100 ? 4.623 -7.557 -7.937 1.00 92.81 100 TYR A N 1
ATOM 796 C CA . TYR A 1 100 ? 4.721 -7.579 -6.484 1.00 92.81 100 TYR A CA 1
ATOM 797 C C . TYR A 1 100 ? 3.678 -6.657 -5.855 1.00 92.81 100 TYR A C 1
ATOM 799 O O . TYR A 1 100 ? 2.891 -7.132 -5.050 1.00 92.81 100 TYR A O 1
ATOM 807 N N . GLN A 1 101 ? 3.588 -5.394 -6.292 1.00 90.44 101 GLN A N 1
ATOM 808 C CA . GLN A 1 101 ? 2.595 -4.447 -5.772 1.00 90.44 101 GLN A CA 1
ATOM 809 C C . GLN A 1 101 ? 1.157 -4.983 -5.920 1.00 90.44 101 GLN A C 1
ATOM 811 O O . GLN A 1 101 ? 0.402 -4.992 -4.951 1.00 90.44 101 GLN A O 1
ATOM 816 N N . LEU A 1 102 ? 0.794 -5.498 -7.101 1.00 91.81 102 LEU A N 1
ATOM 817 C CA . LEU A 1 102 ? -0.555 -5.994 -7.408 1.00 91.81 102 LEU A CA 1
ATOM 818 C C . LEU A 1 102 ? -0.926 -7.313 -6.735 1.00 91.81 102 LEU A C 1
ATOM 820 O O . LEU A 1 102 ? -2.108 -7.621 -6.686 1.00 91.81 102 LEU A O 1
ATOM 824 N N . PHE A 1 103 ? 0.049 -8.095 -6.278 1.00 94.69 103 PHE A N 1
ATOM 825 C CA . PHE A 1 103 ? -0.174 -9.402 -5.658 1.00 94.69 103 PHE A CA 1
ATOM 826 C C . PHE A 1 103 ? 0.465 -9.490 -4.272 1.00 94.69 103 PHE A C 1
ATOM 828 O O . PHE A 1 103 ? 0.693 -10.591 -3.776 1.00 94.69 103 PHE A O 1
ATOM 835 N N . THR A 1 104 ? 0.741 -8.347 -3.633 1.00 94.44 104 THR A N 1
ATOM 836 C CA . THR A 1 104 ? 1.430 -8.265 -2.335 1.00 94.44 104 THR A CA 1
ATOM 837 C C . THR A 1 104 ? 0.875 -9.272 -1.318 1.00 94.44 104 THR A C 1
ATOM 839 O O . THR A 1 104 ? 1.671 -10.048 -0.794 1.00 94.44 104 THR A O 1
ATOM 842 N N . PRO A 1 105 ? -0.454 -9.388 -1.098 1.00 95.44 105 PRO A N 1
ATOM 843 C CA . PRO A 1 105 ? -1.022 -10.345 -0.139 1.00 95.44 105 PRO A CA 1
ATOM 844 C C . PRO A 1 105 ? -0.724 -11.823 -0.442 1.00 95.44 105 PRO A C 1
ATOM 846 O O . PRO A 1 105 ? -0.714 -12.656 0.460 1.00 95.44 105 PRO A O 1
ATOM 849 N N . TYR A 1 106 ? -0.467 -12.179 -1.701 1.00 96.12 106 TYR A N 1
ATOM 850 C CA . TYR A 1 106 ? -0.167 -13.555 -2.107 1.00 96.12 106 TYR A CA 1
ATOM 851 C C . TYR A 1 106 ? 1.275 -13.974 -1.798 1.00 96.12 106 TYR A C 1
ATOM 853 O O . TYR A 1 106 ? 1.579 -15.165 -1.816 1.00 96.12 106 TYR A O 1
ATOM 861 N N . PHE A 1 107 ? 2.158 -13.022 -1.482 1.00 94.81 10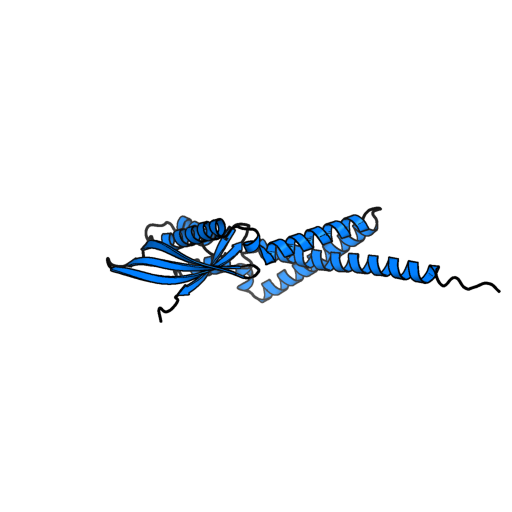7 PHE A N 1
ATOM 862 C CA . PHE A 1 107 ? 3.526 -13.310 -1.044 1.00 94.81 107 PHE A CA 1
ATOM 863 C C . PHE A 1 107 ? 3.633 -13.602 0.462 1.00 94.81 107 PHE A C 1
ATOM 865 O O . PHE A 1 107 ? 4.712 -13.971 0.924 1.00 94.81 107 PHE A O 1
ATOM 872 N N . TYR A 1 108 ? 2.539 -13.466 1.218 1.00 95.31 108 TYR A N 1
ATOM 873 C CA . TYR A 1 108 ? 2.497 -13.693 2.663 1.00 95.31 108 TYR A CA 1
ATOM 874 C C . TYR A 1 108 ? 1.608 -14.895 3.019 1.00 95.31 108 TYR A C 1
ATOM 876 O O . TYR A 1 108 ? 0.560 -15.135 2.404 1.00 95.31 108 TYR A O 1
ATOM 884 N N . SER A 1 109 ? 2.025 -15.664 4.031 1.00 97.06 109 SER A N 1
ATOM 885 C CA . SER A 1 109 ? 1.234 -16.782 4.560 1.00 97.06 109 SER A CA 1
ATOM 886 C C . SER A 1 109 ? -0.073 -16.280 5.178 1.00 97.06 109 SER A C 1
ATOM 888 O O . SER A 1 109 ? -0.159 -15.129 5.604 1.00 97.06 109 SER A O 1
ATOM 890 N N . SER A 1 110 ? -1.102 -17.135 5.231 1.00 97.75 110 SER A N 1
ATOM 891 C CA . SER A 1 110 ? -2.377 -16.754 5.863 1.00 97.75 110 SER A CA 1
ATOM 892 C C . SER A 1 110 ? -2.172 -16.389 7.331 1.00 97.75 110 SER A C 1
ATOM 894 O O . SER A 1 110 ? -2.604 -15.322 7.732 1.00 97.75 110 SER A O 1
ATOM 896 N N . GLU A 1 111 ? -1.390 -17.178 8.071 1.00 97.88 111 GLU A N 1
ATOM 897 C CA . GLU A 1 111 ? -1.038 -16.903 9.472 1.00 97.88 111 GLU A CA 1
ATOM 898 C C . GLU A 1 111 ? -0.413 -15.510 9.665 1.00 97.88 111 GLU A C 1
ATOM 900 O O . GLU A 1 111 ? -0.797 -14.772 10.569 1.00 97.88 111 GLU A O 1
ATOM 905 N N . MET A 1 112 ? 0.509 -15.098 8.786 1.00 96.88 112 MET A N 1
ATOM 906 C CA . MET A 1 112 ? 1.136 -13.777 8.891 1.00 96.88 112 MET A CA 1
ATOM 907 C C . MET A 1 112 ? 0.150 -12.644 8.589 1.00 96.88 112 MET A C 1
ATOM 909 O O . MET A 1 112 ? 0.202 -11.598 9.239 1.00 96.88 112 MET A O 1
ATOM 913 N N . LEU A 1 113 ? -0.738 -12.833 7.609 1.00 97.44 113 LEU A N 1
ATOM 914 C CA . LEU A 1 113 ? -1.771 -11.849 7.281 1.00 97.44 113 LEU A CA 1
ATOM 915 C C . LEU A 1 113 ? -2.814 -11.734 8.397 1.00 97.44 113 LEU A C 1
ATOM 917 O O . LEU A 1 113 ? -3.161 -10.622 8.777 1.00 97.44 113 LEU A O 1
ATOM 921 N N . GLU A 1 114 ? -3.256 -12.859 8.954 1.00 98.12 114 GLU A N 1
ATOM 922 C CA . GLU A 1 114 ? -4.170 -12.932 10.098 1.00 98.12 114 GLU A CA 1
ATOM 923 C C . GLU A 1 114 ? -3.576 -12.237 11.323 1.00 98.12 114 GLU A C 1
ATOM 925 O O . GLU A 1 114 ? -4.221 -11.379 11.924 1.00 98.12 114 GLU A O 1
ATOM 930 N N . GLN A 1 115 ? -2.315 -12.530 11.649 1.00 97.62 115 GLN A N 1
ATOM 931 C CA . GLN A 1 115 ? -1.617 -11.897 12.763 1.00 97.62 115 GLN A CA 1
ATOM 932 C C . GLN A 1 115 ? -1.461 -10.387 12.551 1.00 97.62 115 GLN A C 1
ATOM 934 O O . GLN A 1 115 ? -1.731 -9.607 13.464 1.00 97.62 115 GLN A O 1
ATOM 939 N N . THR A 1 116 ? -1.039 -9.967 11.354 1.00 96.50 116 THR A N 1
ATOM 940 C CA . THR A 1 116 ? -0.853 -8.543 11.032 1.00 96.50 1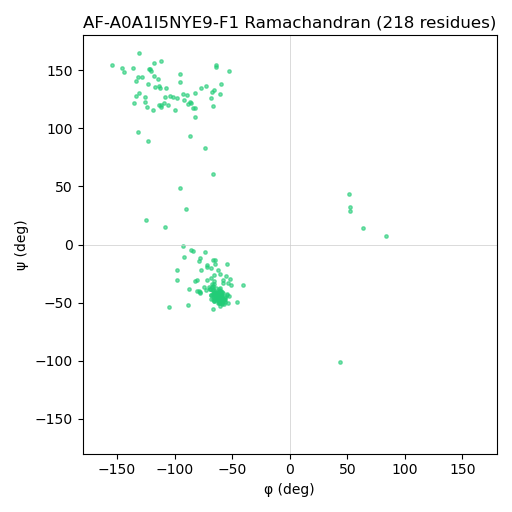16 THR A CA 1
ATOM 941 C C . THR A 1 116 ? -2.191 -7.803 11.041 1.00 96.50 116 THR A C 1
ATOM 943 O O . THR A 1 116 ? -2.279 -6.699 11.575 1.00 96.50 116 THR A O 1
ATOM 946 N N . GLY A 1 117 ? -3.243 -8.418 10.496 1.00 97.25 117 GLY A N 1
ATOM 947 C CA . GLY A 1 117 ? -4.591 -7.862 10.482 1.00 97.25 117 GLY A CA 1
ATOM 948 C C . GLY A 1 117 ? -5.169 -7.724 11.888 1.00 97.25 117 GLY A C 1
ATOM 949 O O . GLY A 1 117 ? -5.633 -6.647 12.253 1.00 97.25 117 GLY A O 1
ATOM 950 N N . ALA A 1 118 ? -5.066 -8.770 12.712 1.00 97.69 118 ALA A N 1
ATOM 951 C CA . ALA A 1 118 ? -5.497 -8.725 14.106 1.00 97.69 118 ALA A CA 1
ATOM 952 C C . ALA A 1 118 ? -4.741 -7.657 14.906 1.00 97.69 118 ALA A C 1
ATOM 954 O O . ALA A 1 118 ? -5.348 -6.957 15.711 1.00 97.69 118 ALA A O 1
ATOM 955 N N . GLU A 1 119 ? -3.436 -7.494 14.675 1.00 97.56 119 GLU A N 1
ATOM 956 C CA . GLU A 1 119 ? -2.653 -6.462 15.352 1.00 97.56 119 GLU A CA 1
ATOM 957 C C . GLU A 1 119 ? -3.094 -5.052 14.958 1.00 97.56 119 GLU A C 1
ATOM 959 O O . GLU A 1 119 ? -3.342 -4.225 15.832 1.00 97.56 119 GLU A O 1
ATOM 964 N N . ALA A 1 120 ? -3.298 -4.795 13.665 1.00 97.25 120 ALA A N 1
ATOM 965 C CA . ALA A 1 120 ? -3.828 -3.519 13.195 1.00 97.25 120 ALA A CA 1
ATOM 966 C C . ALA A 1 120 ? -5.236 -3.229 13.754 1.00 97.25 120 ALA A C 1
ATOM 968 O O . ALA A 1 120 ? -5.518 -2.092 14.131 1.00 97.25 120 ALA A O 1
ATOM 969 N N . ILE A 1 121 ? -6.100 -4.246 13.883 1.00 97.81 121 ILE A N 1
ATOM 970 C CA . ILE A 1 121 ? -7.414 -4.113 14.537 1.00 97.81 121 ILE A CA 1
ATOM 971 C C . ILE A 1 121 ? -7.241 -3.767 16.020 1.00 97.81 121 ILE A C 1
ATOM 973 O O . ILE A 1 121 ? -7.884 -2.839 16.506 1.00 97.81 121 ILE A O 1
ATOM 977 N N . ARG A 1 122 ? -6.337 -4.433 16.751 1.00 97.38 122 ARG A N 1
ATOM 978 C CA . ARG A 1 122 ? -6.042 -4.076 18.152 1.00 97.38 122 ARG A CA 1
ATOM 979 C C . ARG A 1 122 ? -5.563 -2.634 18.274 1.00 97.38 122 ARG A C 1
ATOM 981 O O . ARG A 1 122 ? -6.061 -1.911 19.132 1.00 97.38 122 ARG A O 1
ATOM 988 N N . THR A 1 123 ? -4.634 -2.205 17.418 1.00 96.94 123 THR A N 1
ATOM 989 C CA . THR A 1 123 ? -4.152 -0.816 17.382 1.00 96.94 123 THR A CA 1
ATOM 990 C C . THR A 1 123 ? -5.294 0.161 17.083 1.00 96.94 123 THR A C 1
ATOM 992 O O . THR A 1 123 ? -5.386 1.201 17.729 1.00 96.94 123 THR A O 1
ATOM 995 N N . TYR A 1 124 ? -6.210 -0.185 16.173 1.00 96.88 124 TYR A N 1
ATOM 996 C CA . TYR A 1 124 ? -7.398 0.620 15.889 1.00 96.88 124 TYR A CA 1
ATOM 997 C C . TYR A 1 124 ? -8.298 0.782 17.124 1.00 96.88 124 TYR A C 1
ATOM 999 O O . TYR A 1 124 ? -8.675 1.903 17.455 1.00 96.88 124 TYR A O 1
ATOM 1007 N N . TYR A 1 125 ? -8.585 -0.291 17.866 1.00 96.31 125 TYR A N 1
ATOM 1008 C CA . TYR A 1 125 ? -9.412 -0.203 19.077 1.00 96.31 125 TYR A CA 1
ATOM 1009 C C . TYR A 1 125 ? -8.718 0.472 20.267 1.00 96.31 125 TYR A C 1
ATOM 1011 O O . TYR A 1 125 ? -9.406 0.951 21.163 1.00 96.31 125 TYR A O 1
ATOM 1019 N N . GLN A 1 126 ? -7.386 0.601 20.282 1.00 96.06 126 GLN A N 1
ATOM 1020 C CA . GLN A 1 126 ? -6.705 1.437 21.284 1.00 96.06 126 GLN A CA 1
ATOM 1021 C C . GLN A 1 126 ? -7.115 2.914 21.184 1.00 96.06 126 GLN A C 1
ATOM 1023 O O . GLN A 1 126 ? -7.023 3.636 22.171 1.00 96.06 126 GLN A O 1
ATOM 1028 N N . LEU A 1 127 ? -7.622 3.362 20.028 1.00 94.75 127 LEU A N 1
ATOM 1029 C CA . LEU A 1 127 ? -8.116 4.729 19.833 1.00 94.75 127 LEU A CA 1
ATOM 1030 C C . LEU A 1 127 ? -9.357 5.066 20.676 1.00 94.75 127 LEU A C 1
ATOM 1032 O O . LEU A 1 127 ? -9.680 6.250 20.802 1.00 94.75 127 LEU A O 1
ATOM 1036 N N . SER A 1 128 ? -10.013 4.060 21.269 1.00 92.81 128 SER A N 1
ATOM 1037 C CA . SER A 1 128 ? -11.123 4.247 22.210 1.00 92.81 128 SER A CA 1
ATOM 1038 C C . SER A 1 128 ? -10.679 4.760 23.583 1.00 92.81 128 SER A C 1
ATOM 1040 O O . SER A 1 128 ? -11.515 4.976 24.456 1.00 92.81 128 SER A O 1
ATOM 1042 N N . ASP A 1 129 ? -9.373 4.857 23.839 1.00 91.94 129 ASP A N 1
ATOM 1043 C CA . ASP A 1 129 ? -8.854 5.383 25.094 1.00 91.94 129 ASP A CA 1
ATOM 1044 C C . ASP A 1 129 ? -8.829 6.920 25.065 1.00 91.94 129 ASP A C 1
ATOM 1046 O O . ASP A 1 129 ? -8.022 7.557 24.378 1.00 91.94 129 ASP A O 1
ATOM 1050 N N . ASP A 1 130 ? -9.721 7.525 25.847 1.00 87.38 130 ASP A N 1
ATOM 1051 C CA . ASP A 1 130 ? -9.848 8.978 25.992 1.00 87.38 130 ASP A CA 1
ATOM 1052 C C . ASP A 1 130 ? -8.629 9.624 26.669 1.00 87.38 130 ASP A C 1
ATOM 1054 O O . ASP A 1 130 ? -8.467 10.843 26.624 1.00 87.38 130 ASP A O 1
ATOM 1058 N N . THR A 1 131 ? -7.747 8.831 27.286 1.00 92.38 131 THR A N 1
ATOM 1059 C CA . THR A 1 131 ? -6.539 9.332 27.959 1.00 92.38 131 THR A CA 1
ATOM 1060 C C . THR A 1 131 ? -5.341 9.510 27.023 1.00 92.38 131 THR A C 1
ATOM 1062 O O . THR A 1 131 ? -4.303 10.032 27.441 1.00 92.38 131 THR A O 1
ATOM 1065 N N . LEU A 1 132 ? -5.467 9.118 25.750 1.00 93.12 132 LEU A N 1
ATOM 1066 C CA . LEU A 1 132 ? -4.410 9.283 24.754 1.00 93.12 132 LEU A CA 1
ATOM 1067 C C . LEU A 1 132 ? -4.132 10.759 24.455 1.00 93.12 132 LEU A C 1
ATOM 1069 O O . LEU A 1 132 ? -5.042 11.527 24.141 1.00 93.12 132 LEU A O 1
ATOM 1073 N N . SER A 1 133 ? -2.850 11.135 24.447 1.00 94.31 133 SER A N 1
ATOM 1074 C CA . SER A 1 133 ? -2.429 12.427 23.900 1.00 94.31 133 SER A CA 1
ATOM 1075 C C . SER A 1 133 ? -2.715 12.502 22.398 1.00 94.31 133 SER A C 1
ATOM 1077 O O . SER A 1 133 ? -2.677 11.485 21.703 1.00 94.31 133 SER A O 1
ATOM 1079 N N . GLU A 1 134 ? -2.917 13.711 21.868 1.00 91.00 134 GLU A N 1
ATOM 1080 C CA . GLU A 1 134 ? -3.113 13.936 20.425 1.00 91.00 134 GLU A CA 1
ATOM 1081 C C . GLU A 1 134 ? -1.990 13.314 19.586 1.00 91.00 134 GLU A C 1
ATOM 1083 O O . GLU A 1 134 ? -2.246 12.607 18.616 1.00 91.00 134 GLU A O 1
ATOM 1088 N N . THR A 1 135 ? -0.740 13.490 20.019 1.00 93.44 135 THR A N 1
ATOM 1089 C CA . THR A 1 135 ? 0.437 12.912 19.357 1.00 93.44 135 THR A CA 1
ATOM 1090 C C . THR A 1 135 ? 0.399 11.388 19.314 1.00 93.44 135 THR A C 1
ATOM 1092 O O . THR A 1 135 ? 0.762 10.790 18.302 1.00 93.44 135 THR A O 1
ATOM 1095 N N . LYS A 1 136 ? -0.056 10.740 20.395 1.00 95.19 136 LYS A N 1
ATOM 1096 C CA . LYS A 1 136 ? -0.147 9.282 20.441 1.00 95.19 136 LYS A CA 1
ATOM 1097 C C . LYS A 1 136 ? -1.318 8.779 19.608 1.00 95.19 136 LYS A C 1
ATOM 1099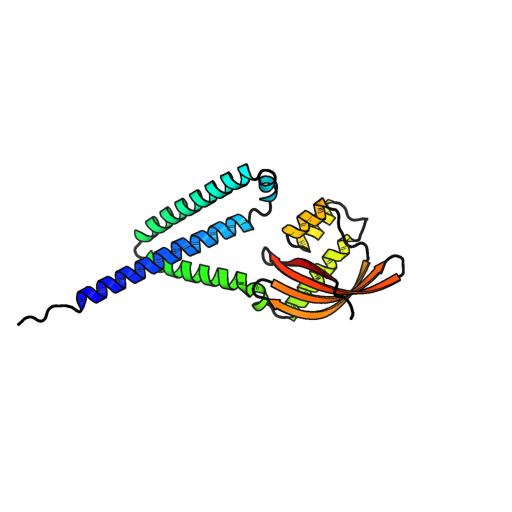 O O . LYS A 1 136 ? -1.199 7.753 18.947 1.00 95.19 136 LYS A O 1
ATOM 1104 N N . ARG A 1 137 ? -2.424 9.521 19.607 1.00 93.50 137 ARG A N 1
ATOM 1105 C CA . ARG A 1 137 ? -3.591 9.248 18.769 1.00 93.50 137 ARG A CA 1
ATOM 1106 C C . ARG A 1 137 ? -3.217 9.306 17.289 1.00 93.50 137 ARG A C 1
ATOM 1108 O O . ARG A 1 137 ? -3.514 8.364 16.567 1.00 93.50 137 ARG A O 1
ATOM 1115 N N . GLU A 1 138 ? -2.491 10.332 16.851 1.00 93.38 138 GLU A N 1
ATOM 1116 C CA . GLU A 1 138 ? -1.997 10.437 15.472 1.00 93.38 138 GLU A CA 1
ATOM 1117 C C . GLU A 1 138 ? -1.079 9.263 15.090 1.00 93.38 138 GLU A C 1
ATOM 1119 O O . GLU A 1 138 ? -1.245 8.668 14.024 1.00 93.38 138 GLU A O 1
ATOM 1124 N N . GLU A 1 139 ? -0.159 8.868 15.973 1.00 94.19 139 GLU A N 1
ATOM 1125 C CA . GLU A 1 139 ? 0.716 7.706 15.763 1.00 94.19 139 GLU A CA 1
ATOM 1126 C C . GLU A 1 139 ? -0.082 6.396 15.606 1.00 94.19 139 GLU A C 1
ATOM 1128 O O . GLU A 1 139 ? 0.175 5.604 14.697 1.00 94.19 139 GLU A O 1
ATOM 1133 N N . LEU A 1 140 ? -1.079 6.168 16.465 1.00 95.44 140 LEU A N 1
ATOM 1134 C CA . LEU A 1 140 ? -1.921 4.967 16.427 1.00 95.44 140 LEU A CA 1
ATOM 1135 C C . LEU A 1 140 ? -2.821 4.935 15.186 1.00 95.44 140 LEU A C 1
ATOM 1137 O O . LEU A 1 140 ? -2.904 3.913 14.511 1.00 95.44 140 LEU A O 1
ATOM 1141 N N . VAL A 1 141 ? -3.443 6.062 14.831 1.00 94.00 141 VAL A N 1
ATOM 1142 C CA . VAL A 1 141 ? -4.253 6.176 13.610 1.00 94.00 141 VAL A CA 1
ATOM 1143 C C . VAL A 1 141 ? -3.380 5.894 12.383 1.00 94.00 141 VAL A C 1
ATOM 1145 O O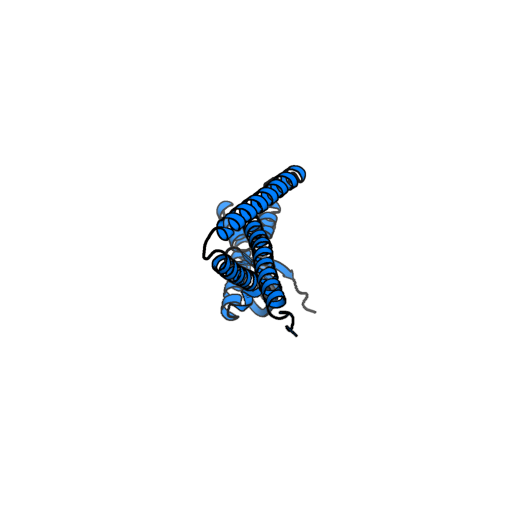 . VAL A 1 141 ? -3.715 5.041 11.565 1.00 94.00 141 VAL A O 1
ATOM 1148 N N . THR A 1 142 ? -2.245 6.578 12.243 1.00 92.31 142 THR A N 1
ATOM 1149 C CA . THR A 1 142 ? -1.395 6.449 11.047 1.00 92.31 142 THR A CA 1
ATOM 1150 C C . THR A 1 142 ? -0.712 5.086 10.919 1.00 92.31 142 THR A C 1
ATOM 1152 O O . THR A 1 142 ? -0.307 4.721 9.812 1.00 92.31 142 THR A O 1
ATOM 1155 N N . SER A 1 143 ? -0.590 4.322 12.007 1.00 93.94 143 SER A N 1
ATOM 1156 C CA . SER A 1 143 ? -0.074 2.949 11.984 1.00 93.94 143 SER A CA 1
ATOM 1157 C C . SER A 1 143 ? -1.159 1.902 11.714 1.00 93.94 143 SER A C 1
ATOM 1159 O O . SER A 1 143 ? -0.899 0.961 10.967 1.00 93.94 143 SER A O 1
ATOM 1161 N N . ALA A 1 144 ? -2.369 2.073 12.255 1.00 95.50 144 ALA A N 1
ATOM 1162 C CA . ALA A 1 144 ? -3.449 1.093 12.127 1.00 95.50 144 ALA A CA 1
ATOM 1163 C C . ALA A 1 144 ? -4.203 1.176 10.791 1.00 95.50 144 ALA A C 1
ATOM 1165 O O . ALA A 1 144 ? -4.564 0.150 10.208 1.00 95.50 144 ALA A O 1
ATOM 1166 N N . VAL A 1 145 ? -4.465 2.393 10.304 1.00 95.44 145 VAL A N 1
ATOM 1167 C CA . VAL A 1 145 ? -5.332 2.634 9.143 1.00 95.44 145 VAL A CA 1
ATOM 1168 C C . VAL A 1 145 ? -4.570 3.285 7.984 1.00 95.44 145 VAL A C 1
ATOM 1170 O O . VAL A 1 145 ? -3.536 3.925 8.178 1.00 95.44 145 VAL A O 1
ATOM 1173 N N . SER A 1 146 ? -5.072 3.106 6.758 1.00 93.56 146 SER A N 1
ATOM 1174 C CA . SER A 1 146 ? -4.504 3.699 5.538 1.00 93.56 146 SER A CA 1
ATOM 1175 C C . SER A 1 146 ? -4.335 5.209 5.685 1.00 93.56 146 SER A C 1
ATOM 1177 O O . SER A 1 146 ? -5.150 5.856 6.343 1.00 93.56 146 SER A O 1
ATOM 1179 N N . ASP A 1 147 ? -3.342 5.809 5.026 1.00 89.19 147 ASP A N 1
ATOM 1180 C CA . ASP A 1 147 ? -3.108 7.263 5.104 1.00 89.19 147 ASP A CA 1
ATOM 1181 C C . ASP A 1 147 ? -4.388 8.063 4.742 1.00 89.19 147 ASP A C 1
ATOM 1183 O O . ASP A 1 147 ? -4.682 9.130 5.303 1.00 89.19 147 ASP A O 1
ATOM 1187 N N . SER A 1 148 ? -5.199 7.519 3.825 1.00 84.38 148 SER A N 1
ATOM 1188 C CA . SER A 1 148 ? -6.471 8.108 3.403 1.00 84.38 148 SER A CA 1
ATOM 1189 C C . SER A 1 148 ? -7.521 8.128 4.521 1.00 84.38 148 SER A C 1
ATOM 1191 O O . SER A 1 148 ? -8.097 9.196 4.775 1.00 84.38 148 SER A O 1
ATOM 1193 N N . LEU A 1 149 ? -7.706 6.992 5.204 1.00 89.75 149 LEU A N 1
ATOM 1194 C CA . LEU A 1 149 ? -8.647 6.800 6.304 1.00 89.75 149 LEU A CA 1
ATOM 1195 C C . LEU A 1 149 ? -8.158 7.511 7.568 1.00 89.75 149 LEU A C 1
ATOM 1197 O O . LEU A 1 149 ? -8.948 8.187 8.222 1.00 89.75 149 LEU A O 1
ATOM 1201 N N . ALA A 1 150 ? -6.849 7.467 7.834 1.00 91.06 150 ALA A N 1
ATOM 1202 C CA . ALA A 1 150 ? -6.203 8.148 8.948 1.00 91.06 150 ALA A CA 1
ATOM 1203 C C . ALA A 1 150 ? -6.531 9.636 8.956 1.00 91.06 150 ALA A C 1
ATOM 1205 O O . ALA A 1 150 ? -7.010 10.180 9.944 1.00 91.06 150 ALA A O 1
ATOM 1206 N N . THR A 1 151 ? -6.348 10.287 7.806 1.00 86.38 151 THR A N 1
ATOM 1207 C CA . THR A 1 151 ? -6.680 11.707 7.666 1.00 86.38 151 THR A CA 1
ATOM 1208 C C . THR A 1 151 ? -8.161 11.970 7.953 1.00 86.38 151 THR A C 1
ATOM 1210 O O . THR A 1 151 ? -8.498 12.967 8.581 1.00 86.38 151 THR A O 1
ATOM 1213 N N . SER A 1 152 ? -9.056 11.107 7.456 1.00 86.06 152 SER A N 1
ATOM 1214 C CA . SER A 1 152 ? -10.498 11.274 7.660 1.00 86.06 152 SER A CA 1
ATOM 1215 C C . SER A 1 152 ? -10.851 11.166 9.140 1.00 86.06 152 SER A C 1
ATOM 1217 O O . SER A 1 152 ? -11.584 12.007 9.650 1.00 86.06 152 SER A O 1
ATOM 1219 N N . MET A 1 153 ? -10.297 10.172 9.835 1.00 90.06 153 MET A N 1
ATOM 1220 C CA . MET A 1 153 ? -10.503 9.969 11.269 1.00 90.06 153 MET A CA 1
ATOM 1221 C C . MET A 1 153 ? -9.947 11.130 12.094 1.00 90.06 153 MET A C 1
ATOM 1223 O O . MET A 1 153 ? -10.629 11.597 12.993 1.00 90.06 153 MET A O 1
ATOM 1227 N N . LEU A 1 154 ? -8.772 11.661 11.744 1.00 88.69 154 LEU A N 1
ATOM 1228 C CA . LEU A 1 154 ? -8.187 12.817 12.436 1.00 88.69 154 LEU A CA 1
ATOM 1229 C C . LEU A 1 154 ? -9.009 14.102 12.256 1.00 88.69 154 LEU A C 1
ATOM 1231 O O . LEU A 1 154 ? -9.075 14.906 13.174 1.00 88.69 154 LEU A O 1
ATOM 1235 N N . ILE A 1 155 ? -9.645 14.302 11.095 1.00 86.75 155 ILE A N 1
ATOM 1236 C CA . ILE A 1 155 ? -10.491 15.482 10.833 1.00 86.75 155 ILE A CA 1
ATOM 1237 C C . ILE A 1 155 ? -11.875 15.348 11.477 1.00 86.75 155 ILE A C 1
ATOM 1239 O O . ILE A 1 155 ? -12.440 16.335 11.938 1.00 86.75 155 ILE A O 1
ATOM 1243 N N . THR A 1 156 ? -12.458 14.149 11.431 1.00 87.75 156 THR A N 1
ATOM 1244 C CA . THR A 1 156 ? -13.830 13.898 11.908 1.00 87.75 156 THR A CA 1
ATOM 1245 C C . THR A 1 156 ? -13.895 13.470 13.369 1.00 87.75 156 THR A C 1
ATOM 1247 O O . THR A 1 156 ? -14.989 13.399 13.918 1.00 87.75 156 THR A O 1
ATOM 1250 N N . GLU A 1 157 ? -12.745 13.156 13.970 1.00 86.75 157 GLU A N 1
ATOM 1251 C CA . GLU A 1 157 ? -12.606 12.583 15.313 1.00 86.75 157 GLU A CA 1
ATOM 1252 C C . GLU A 1 157 ? -13.457 11.317 15.523 1.00 86.75 157 GLU A C 1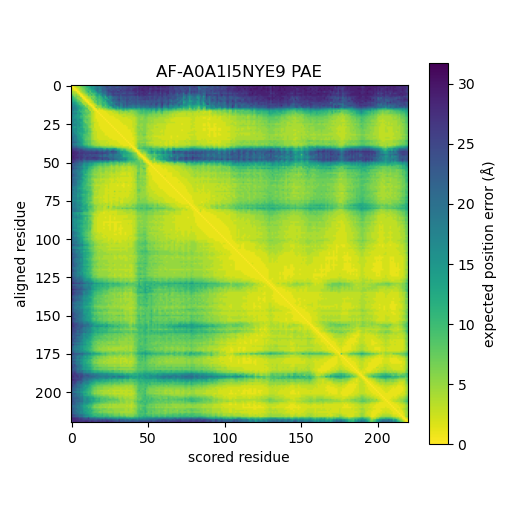
ATOM 1254 O O . GLU A 1 157 ? -13.886 10.997 16.630 1.00 86.75 157 GLU A O 1
ATOM 1259 N N . HIS A 1 158 ? -13.708 10.573 14.442 1.00 87.62 158 HIS A N 1
ATOM 1260 C CA . HIS A 1 158 ? -14.516 9.361 14.480 1.00 87.62 158 HIS A CA 1
ATOM 1261 C C . HIS A 1 158 ? -13.653 8.142 14.830 1.00 87.62 158 HIS A C 1
ATOM 1263 O O . HIS A 1 158 ? -13.043 7.515 13.960 1.00 87.62 158 HIS A O 1
ATOM 1269 N N . TYR A 1 159 ? -13.601 7.828 16.124 1.00 90.25 159 TYR A N 1
ATOM 1270 C CA . TYR A 1 159 ? -12.861 6.705 16.703 1.00 90.25 159 TYR A CA 1
ATOM 1271 C C . TYR A 1 159 ? -13.819 5.647 17.269 1.00 90.25 159 TYR A C 1
ATOM 1273 O O . TYR A 1 159 ? -14.967 5.973 17.582 1.00 90.25 159 TYR A O 1
ATOM 1281 N N . PRO A 1 160 ? -13.378 4.384 17.421 1.00 90.88 160 PRO A N 1
ATOM 1282 C CA . PRO A 1 160 ? -14.165 3.388 18.138 1.00 90.88 160 PRO A CA 1
ATOM 1283 C C . PRO A 1 160 ? -14.398 3.849 19.581 1.00 90.88 160 PRO A C 1
ATOM 1285 O O . PRO A 1 160 ? -13.489 4.368 20.220 1.00 90.88 160 PRO A O 1
ATOM 1288 N N . THR A 1 161 ? -15.610 3.656 20.098 1.00 89.75 161 THR A N 1
ATOM 1289 C CA . THR A 1 161 ? -15.989 4.050 21.469 1.00 89.75 161 THR A CA 1
ATOM 1290 C C . THR A 1 161 ? -15.917 2.893 22.463 1.00 89.75 161 THR A C 1
ATOM 1292 O O . THR A 1 161 ? -15.803 3.111 23.667 1.00 89.75 161 THR A O 1
ATOM 1295 N N . ALA A 1 162 ? -15.983 1.655 21.973 1.00 92.06 162 ALA A N 1
ATOM 1296 C CA . ALA A 1 162 ? -16.008 0.456 22.797 1.00 92.06 162 ALA A CA 1
ATOM 1297 C C . ALA A 1 162 ? -14.607 -0.146 22.965 1.00 92.06 162 ALA A C 1
ATOM 1299 O O . ALA A 1 162 ? -13.784 -0.108 22.048 1.00 92.06 162 ALA A O 1
ATOM 1300 N N . LYS A 1 163 ? -14.345 -0.747 24.132 1.00 92.56 163 LYS A N 1
ATOM 1301 C CA . LYS A 1 163 ? -13.063 -1.408 24.410 1.00 92.56 163 LYS A CA 1
ATOM 1302 C C . LYS A 1 163 ? -13.056 -2.810 23.828 1.00 92.56 163 LYS A C 1
ATOM 1304 O O . LYS A 1 163 ? -13.959 -3.596 24.100 1.00 92.56 163 LYS A O 1
ATOM 1309 N N . LEU A 1 164 ? -12.004 -3.140 23.092 1.00 95.50 164 LEU A N 1
ATOM 1310 C CA . LEU A 1 164 ? -11.800 -4.481 22.560 1.00 95.50 164 LEU A CA 1
ATOM 1311 C C . LEU A 1 164 ? -11.525 -5.497 23.681 1.00 95.50 164 LEU A C 1
ATOM 1313 O O . LEU A 1 164 ? -10.653 -5.268 24.523 1.00 95.50 164 LEU A O 1
ATOM 1317 N N . LYS A 1 165 ? -12.233 -6.629 23.660 1.00 95.00 165 LYS A N 1
ATOM 1318 C CA . LYS A 1 165 ? -11.992 -7.792 24.529 1.00 95.00 165 LYS A CA 1
ATOM 1319 C C . LYS A 1 165 ? -11.319 -8.925 23.774 1.00 95.00 165 LYS A C 1
ATOM 1321 O O . LYS A 1 165 ? -10.257 -9.382 24.190 1.00 95.00 165 LYS A O 1
ATOM 1326 N N . GLU A 1 166 ? -11.916 -9.337 22.663 1.00 95.62 166 GLU A N 1
ATOM 1327 C CA . GLU A 1 166 ? -11.481 -10.499 21.894 1.00 95.62 166 GLU A CA 1
ATOM 1328 C C . GLU A 1 166 ? -11.670 -10.261 20.392 1.00 95.62 166 GLU A C 1
ATOM 1330 O O . GLU A 1 166 ? -12.563 -9.526 19.967 1.00 95.62 166 GLU A O 1
ATOM 1335 N N . ILE A 1 167 ? -10.786 -10.870 19.598 1.00 97.12 167 ILE A N 1
ATOM 1336 C CA . ILE A 1 167 ? -10.880 -10.943 18.140 1.00 97.12 167 ILE A CA 1
ATOM 1337 C C . ILE A 1 167 ? -10.833 -12.423 17.786 1.00 97.12 167 ILE A C 1
ATOM 1339 O O . ILE A 1 167 ? -9.810 -13.064 18.032 1.00 97.12 167 ILE A O 1
ATOM 1343 N N . ASP A 1 168 ? -11.893 -12.928 17.166 1.00 97.25 168 ASP A N 1
ATOM 1344 C CA . ASP A 1 168 ? -11.928 -14.272 16.598 1.00 97.25 168 ASP A CA 1
ATOM 1345 C C . ASP A 1 168 ? -11.985 -14.196 15.070 1.00 97.25 168 ASP A C 1
ATOM 1347 O O . ASP A 1 168 ? -12.916 -13.628 14.492 1.00 97.25 168 ASP A O 1
ATOM 1351 N N . ILE A 1 169 ? -10.965 -14.737 14.405 1.00 97.31 169 ILE A N 1
ATOM 1352 C CA . ILE A 1 169 ? -10.827 -14.659 12.949 1.00 97.31 169 ILE A CA 1
ATOM 1353 C C . ILE A 1 169 ? -11.650 -15.772 12.307 1.00 97.31 169 ILE A C 1
ATOM 1355 O O . ILE A 1 169 ? -11.352 -16.949 12.476 1.00 97.31 169 ILE A O 1
ATOM 1359 N N . GLN A 1 170 ? -12.654 -15.388 11.518 1.00 97.38 170 GLN A N 1
ATOM 1360 C CA . GLN A 1 170 ? -13.543 -16.328 10.836 1.00 97.38 170 GLN A CA 1
ATOM 1361 C C . GLN A 1 170 ? -12.992 -16.727 9.469 1.00 97.38 170 GLN A C 1
ATOM 1363 O O . GLN A 1 170 ? -12.893 -17.910 9.145 1.00 97.38 170 GLN A O 1
ATOM 1368 N N . THR A 1 171 ? -12.645 -15.736 8.643 1.00 97.44 171 THR A N 1
ATOM 1369 C CA . THR A 1 171 ? -12.180 -15.970 7.273 1.00 97.44 171 THR A CA 1
ATOM 1370 C C . THR A 1 171 ? -11.133 -14.954 6.842 1.00 97.44 171 THR A C 1
ATOM 1372 O O . THR A 1 171 ? -11.133 -13.799 7.274 1.00 97.44 171 THR A O 1
ATOM 1375 N N . LEU A 1 172 ? -10.266 -15.395 5.929 1.00 97.94 172 LEU A N 1
ATOM 1376 C CA . LEU A 1 172 ? -9.313 -14.559 5.213 1.00 97.94 172 LEU A CA 1
ATOM 1377 C C . LEU A 1 172 ? -9.482 -14.761 3.707 1.00 97.94 172 LEU A C 1
ATOM 1379 O O . LEU A 1 172 ? -9.369 -15.883 3.208 1.00 97.94 172 LEU A O 1
ATOM 1383 N N . GLU A 1 173 ? -9.667 -13.667 2.975 1.00 97.62 173 GLU A N 1
ATOM 1384 C CA . GLU A 1 173 ? -9.780 -13.662 1.515 1.00 97.62 173 GLU A CA 1
ATOM 1385 C C . GLU A 1 173 ? -8.721 -12.749 0.894 1.00 97.62 173 GLU A C 1
ATOM 1387 O O . GLU A 1 173 ? -8.442 -11.666 1.393 1.00 97.62 173 GLU A O 1
ATOM 1392 N N . ARG A 1 174 ? -8.093 -13.178 -0.206 1.00 96.94 174 ARG A N 1
ATOM 1393 C CA . ARG A 1 174 ? -7.067 -12.387 -0.907 1.00 96.94 174 ARG A CA 1
ATOM 1394 C C . ARG A 1 174 ? -7.617 -11.876 -2.227 1.00 96.94 174 ARG A C 1
ATOM 1396 O O . ARG A 1 174 ? -7.992 -12.672 -3.082 1.00 96.94 174 ARG A O 1
ATOM 1403 N N . ASN A 1 175 ? -7.524 -10.576 -2.463 1.00 92.06 175 ASN A N 1
ATOM 1404 C CA . ASN A 1 175 ? -8.083 -9.927 -3.641 1.00 92.06 175 ASN A CA 1
ATOM 1405 C C . ASN A 1 175 ? -7.039 -9.007 -4.274 1.00 92.06 175 ASN A C 1
ATOM 1407 O O . ASN A 1 175 ? -6.878 -7.868 -3.859 1.00 92.06 175 ASN A O 1
ATOM 1411 N N . PHE A 1 176 ? -6.332 -9.491 -5.302 1.00 87.69 176 PHE A N 1
ATOM 1412 C CA . PHE A 1 176 ? -5.263 -8.750 -5.989 1.00 87.69 176 PHE A CA 1
ATOM 1413 C C . PHE A 1 176 ? -4.327 -8.015 -5.002 1.00 87.69 176 PHE A C 1
ATOM 1415 O O . PHE A 1 176 ? -3.466 -8.651 -4.393 1.00 87.69 176 PHE A O 1
ATOM 1422 N N . TYR A 1 177 ? -4.511 -6.698 -4.838 1.00 89.38 177 TYR A N 1
ATOM 1423 C CA . TYR A 1 177 ? -3.670 -5.793 -4.050 1.00 89.38 177 TYR A CA 1
ATOM 1424 C C . TYR A 1 177 ? -4.133 -5.595 -2.593 1.00 89.38 177 TYR A C 1
ATOM 1426 O O . TYR A 1 177 ? -3.477 -4.875 -1.841 1.00 89.38 177 TYR A O 1
ATOM 1434 N N . LEU A 1 178 ? -5.243 -6.218 -2.193 1.00 95.12 178 LEU A N 1
ATOM 1435 C CA . LEU A 1 178 ? -5.825 -6.145 -0.855 1.00 95.12 178 LEU A CA 1
ATOM 1436 C C . LEU A 1 178 ? -6.144 -7.543 -0.307 1.00 95.12 178 LEU A C 1
ATOM 1438 O O . LEU A 1 178 ? -6.157 -8.536 -1.042 1.00 95.12 178 LEU A O 1
ATOM 1442 N N . PHE A 1 179 ? -6.383 -7.636 0.993 1.00 97.56 179 PHE A N 1
ATOM 1443 C CA . PHE A 1 179 ? -6.977 -8.826 1.595 1.00 97.56 179 PHE A CA 1
ATOM 1444 C C . PHE A 1 179 ? -8.049 -8.426 2.598 1.00 97.56 179 PHE A C 1
ATOM 1446 O O . PHE A 1 179 ? -7.965 -7.360 3.205 1.00 97.56 179 PHE A O 1
ATOM 1453 N N . ASP A 1 180 ? -9.023 -9.304 2.775 1.00 97.94 180 ASP A N 1
ATOM 1454 C CA . ASP A 1 180 ? -10.164 -9.093 3.646 1.00 97.94 180 ASP A CA 1
ATOM 1455 C C . ASP A 1 180 ? -10.084 -10.073 4.814 1.00 97.94 180 ASP A C 1
ATOM 1457 O O . ASP A 1 180 ? -9.787 -11.257 4.628 1.00 97.94 180 ASP A O 1
ATOM 1461 N N . LEU A 1 181 ? -10.329 -9.566 6.018 1.00 97.94 181 LEU A N 1
ATOM 1462 C CA . LEU A 1 181 ? -10.405 -10.349 7.243 1.00 97.94 181 LEU A CA 1
ATOM 1463 C C . LEU A 1 181 ? -11.809 -10.197 7.820 1.00 97.94 181 LEU A C 1
ATOM 1465 O O . LEU A 1 181 ? -12.198 -9.097 8.220 1.00 97.94 181 LEU A O 1
ATOM 1469 N N . THR A 1 182 ? -12.556 -11.293 7.880 1.00 98.06 182 THR A N 1
ATOM 1470 C CA . THR A 1 182 ? -13.822 -11.324 8.612 1.00 98.06 182 THR A CA 1
ATOM 1471 C C . THR A 1 182 ? -13.552 -11.796 10.028 1.00 98.06 182 THR A C 1
ATOM 1473 O O . THR A 1 182 ? -12.976 -12.867 10.232 1.00 98.06 182 THR A O 1
ATOM 1476 N N . VAL A 1 183 ? -13.963 -11.002 11.009 1.00 97.31 183 VAL A N 1
ATOM 1477 C CA . VAL A 1 183 ? -13.691 -11.237 12.426 1.00 97.31 183 VAL A CA 1
ATOM 1478 C C . VAL A 1 183 ? -14.947 -11.048 13.263 1.00 97.31 183 VAL A C 1
ATOM 1480 O O . VAL A 1 183 ? -15.729 -10.128 13.028 1.00 97.31 183 VAL A O 1
ATOM 1483 N N . SER A 1 184 ? -15.123 -11.906 14.261 1.00 96.94 184 SER A N 1
ATOM 1484 C CA . SER A 1 184 ? -16.055 -11.677 15.362 1.00 96.94 184 SER A CA 1
ATOM 1485 C C . SER A 1 184 ? -15.321 -10.848 16.407 1.00 96.94 184 SER A C 1
ATOM 1487 O O . SER A 1 184 ? -14.254 -11.250 16.876 1.00 96.94 184 SER A O 1
ATOM 1489 N N . ILE A 1 185 ? -15.853 -9.676 16.738 1.00 95.81 185 ILE A N 1
ATOM 1490 C CA . ILE A 1 185 ? -15.254 -8.777 17.718 1.00 95.81 185 ILE A CA 1
ATOM 1491 C C . ILE A 1 185 ? -16.142 -8.719 18.945 1.00 95.81 185 ILE A C 1
ATOM 1493 O O . ILE A 1 185 ? -17.283 -8.259 18.884 1.00 95.81 185 ILE A O 1
ATOM 1497 N N . GLU A 1 186 ? -15.565 -9.106 20.078 1.00 96.12 186 GLU A N 1
ATOM 1498 C CA . GLU A 1 186 ? -16.158 -8.855 21.380 1.00 96.12 186 GLU A CA 1
ATOM 1499 C C . GLU A 1 186 ? -15.699 -7.485 21.892 1.00 96.12 186 GLU A C 1
ATOM 1501 O O . GLU A 1 186 ? -14.501 -7.233 22.064 1.00 96.12 186 GLU A O 1
ATOM 1506 N N . THR A 1 187 ? -16.654 -6.591 22.150 1.00 94.56 187 THR A N 1
ATOM 1507 C CA . THR A 1 187 ? -16.400 -5.266 22.725 1.00 94.56 187 THR A CA 1
ATOM 1508 C C . THR A 1 187 ? -17.174 -5.047 24.021 1.00 94.56 187 THR A C 1
ATOM 1510 O O . THR A 1 187 ? -18.254 -5.600 24.224 1.00 94.56 187 THR A O 1
ATOM 1513 N N . GLU A 1 188 ? -16.619 -4.222 24.908 1.00 92.19 188 GLU A N 1
ATOM 1514 C CA . GLU A 1 188 ? -17.266 -3.772 26.140 1.00 92.19 188 GLU A CA 1
ATOM 1515 C C . GLU A 1 188 ? -17.638 -2.288 26.035 1.00 92.19 188 GLU A C 1
ATOM 1517 O O . GLU A 1 188 ? -16.775 -1.422 25.859 1.00 92.19 188 GLU A O 1
ATOM 1522 N N . GLU A 1 189 ? -18.929 -1.996 26.193 1.00 88.19 189 GLU A N 1
ATOM 1523 C CA . GLU A 1 189 ? -19.488 -0.645 26.231 1.00 88.19 189 GLU A CA 1
ATOM 1524 C C . GLU A 1 189 ? -20.490 -0.554 27.393 1.00 88.19 189 GLU A C 1
ATOM 1526 O O . GLU A 1 189 ? -21.446 -1.328 27.464 1.00 88.19 189 GLU A O 1
ATOM 1531 N N . ASN A 1 190 ? -20.276 0.373 28.334 1.00 84.38 190 ASN A N 1
ATOM 1532 C CA . ASN A 1 190 ? -21.149 0.586 29.503 1.00 84.38 190 ASN A CA 1
ATOM 1533 C C . ASN A 1 190 ? -21.457 -0.695 30.313 1.00 84.38 190 ASN A C 1
ATOM 1535 O O . ASN A 1 190 ? -22.601 -0.928 30.706 1.00 84.38 190 ASN A O 1
ATOM 1539 N N . SER A 1 191 ? -20.439 -1.531 30.552 1.00 81.88 191 SER A N 1
ATOM 1540 C CA . SER A 1 191 ? -20.551 -2.826 31.252 1.00 81.88 191 SER A CA 1
ATOM 1541 C C . SER A 1 191 ? -21.420 -3.872 30.538 1.00 81.88 191 SER A C 1
ATOM 1543 O O . SER A 1 191 ? -21.799 -4.875 31.143 1.00 81.88 191 SER A O 1
ATOM 1545 N N . SER A 1 192 ? -21.744 -3.647 29.262 1.00 88.19 192 SER A N 1
ATOM 1546 C CA . SER A 1 192 ? -22.373 -4.633 28.389 1.00 88.19 192 SER A CA 1
ATOM 1547 C C . SER A 1 192 ? -21.365 -5.146 27.368 1.00 88.19 192 SER A C 1
ATOM 1549 O O . SER A 1 192 ? -20.623 -4.365 26.769 1.00 88.19 192 SER A O 1
ATOM 1551 N N . THR A 1 193 ? -21.343 -6.464 27.187 1.00 91.38 193 THR A N 1
ATOM 1552 C CA . THR A 1 193 ? -20.563 -7.119 26.141 1.00 91.38 193 THR A CA 1
ATOM 1553 C C . THR A 1 193 ? -21.412 -7.228 24.882 1.00 91.38 193 THR A C 1
ATOM 1555 O O . THR A 1 193 ? -22.533 -7.740 24.932 1.00 91.38 193 THR A O 1
ATOM 1558 N N . LYS A 1 194 ? -20.872 -6.777 23.752 1.00 91.88 194 LYS A N 1
ATOM 1559 C CA . LYS A 1 194 ? -21.456 -6.971 22.423 1.00 91.88 194 LYS A CA 1
ATOM 1560 C C . LYS A 1 194 ? -20.501 -7.802 21.584 1.00 91.88 194 LYS A C 1
ATOM 1562 O O . LYS A 1 194 ? -19.300 -7.544 21.597 1.00 91.88 194 LYS A O 1
ATOM 1567 N N . ASN A 1 195 ? -21.043 -8.777 20.864 1.00 93.12 195 ASN A N 1
ATOM 1568 C CA . ASN A 1 195 ? -20.300 -9.523 19.861 1.00 93.12 195 ASN A CA 1
ATOM 1569 C C . ASN A 1 195 ? -20.884 -9.203 18.486 1.00 93.12 195 ASN A C 1
ATOM 1571 O O . ASN A 1 195 ? -22.073 -9.424 18.250 1.00 93.12 195 ASN A O 1
ATOM 1575 N N . GLU A 1 196 ? -20.054 -8.652 17.613 1.00 94.31 196 GLU A N 1
ATOM 1576 C CA . GLU A 1 196 ? -20.444 -8.187 16.287 1.00 94.31 196 GLU A CA 1
ATOM 1577 C C . GLU A 1 196 ? -19.466 -8.716 15.243 1.00 94.31 196 GLU A C 1
ATOM 1579 O O . GLU A 1 196 ? -18.263 -8.838 15.490 1.00 94.31 196 GLU A O 1
ATOM 1584 N N . LEU A 1 197 ? -19.993 -9.040 14.064 1.00 96.56 197 LEU A N 1
ATOM 1585 C CA . LEU A 1 197 ? -19.201 -9.532 12.951 1.00 96.56 197 LEU A CA 1
ATOM 1586 C C . LEU A 1 197 ? -18.785 -8.355 12.067 1.00 96.56 197 LEU A C 1
ATOM 1588 O O . LEU A 1 197 ? -19.616 -7.549 11.646 1.00 96.56 197 LEU A O 1
ATOM 1592 N N . TYR A 1 198 ? -17.497 -8.270 11.764 1.00 97.06 198 TYR A N 1
ATOM 1593 C CA . TYR A 1 198 ? -16.920 -7.203 10.960 1.00 97.06 198 TYR A CA 1
ATOM 1594 C C . TYR A 1 198 ? -16.078 -7.767 9.826 1.00 97.06 198 TYR A C 1
ATOM 1596 O O . TYR A 1 198 ? -15.350 -8.740 10.007 1.00 97.06 198 TYR A O 1
ATOM 1604 N N . GLN A 1 199 ? -16.114 -7.098 8.678 1.00 97.75 199 GLN A N 1
ATOM 1605 C CA . GLN A 1 199 ? -15.161 -7.283 7.595 1.00 97.75 199 GLN A CA 1
ATOM 1606 C C . GLN A 1 199 ? -14.199 -6.093 7.553 1.00 97.75 199 GLN A C 1
ATOM 1608 O O . GLN A 1 199 ? -14.608 -4.945 7.362 1.00 97.75 199 GLN A O 1
ATOM 1613 N N . PHE A 1 200 ? -12.910 -6.376 7.712 1.00 97.94 200 PHE A N 1
ATOM 1614 C CA . PHE A 1 200 ? -11.831 -5.405 7.569 1.00 97.94 200 PHE A CA 1
ATOM 1615 C C . PHE A 1 200 ? -11.115 -5.625 6.243 1.00 97.94 200 PHE A C 1
ATOM 1617 O O . PHE A 1 200 ? -10.653 -6.728 5.961 1.00 97.94 200 PHE A O 1
ATOM 1624 N N . VAL A 1 201 ? -10.983 -4.559 5.456 1.00 97.81 201 VAL A N 1
ATOM 1625 C CA . VAL A 1 201 ? -10.234 -4.562 4.194 1.00 97.81 201 VAL A CA 1
ATOM 1626 C C . VAL A 1 201 ? -8.847 -3.994 4.452 1.00 97.81 201 VAL A C 1
ATOM 1628 O O . VAL A 1 201 ? -8.733 -2.864 4.928 1.00 97.81 201 VAL A O 1
ATOM 1631 N N . PHE A 1 202 ? -7.795 -4.720 4.089 1.00 97.81 202 PHE A N 1
ATOM 1632 C CA . PHE A 1 202 ? -6.404 -4.323 4.299 1.00 97.81 202 PHE A CA 1
ATOM 1633 C C . PHE A 1 202 ? -5.682 -4.051 2.986 1.00 97.81 202 PHE A C 1
ATOM 1635 O O . PHE A 1 202 ? -5.751 -4.838 2.044 1.00 97.81 202 PHE A O 1
ATOM 1642 N N . THR A 1 203 ? -4.915 -2.963 2.946 1.00 95.12 203 THR A N 1
ATOM 1643 C CA . THR A 1 203 ? -4.045 -2.607 1.816 1.00 95.12 203 THR A CA 1
ATOM 1644 C C . THR A 1 203 ? -2.591 -2.518 2.266 1.00 95.12 203 THR A C 1
ATOM 1646 O O . THR A 1 203 ? -2.317 -2.176 3.418 1.00 95.12 203 THR A O 1
ATOM 1649 N N . SER A 1 204 ? -1.646 -2.826 1.373 1.00 92.88 204 SER A N 1
ATOM 1650 C CA . SER A 1 204 ? -0.223 -2.638 1.662 1.00 92.88 204 SER A CA 1
ATOM 1651 C C . SER A 1 204 ? 0.187 -1.188 1.410 1.00 92.88 204 SER A C 1
ATOM 1653 O O . SER A 1 204 ? 0.151 -0.701 0.282 1.00 92.88 204 SER A O 1
ATOM 1655 N N . GLU A 1 205 ? 0.628 -0.502 2.458 1.00 88.75 205 GLU A N 1
ATOM 1656 C CA . GLU A 1 205 ? 1.186 0.844 2.399 1.00 88.75 205 GLU A CA 1
ATOM 1657 C C . GLU A 1 205 ? 2.565 0.858 3.051 1.00 88.75 205 GLU A C 1
ATOM 1659 O O . GLU A 1 205 ? 2.730 0.500 4.214 1.00 88.75 205 GLU A O 1
ATOM 1664 N N . ARG A 1 206 ? 3.585 1.278 2.291 1.00 84.00 206 ARG A N 1
ATOM 1665 C CA . ARG A 1 206 ? 4.984 1.365 2.762 1.00 84.00 206 ARG A CA 1
ATOM 1666 C C . ARG A 1 206 ? 5.504 0.059 3.397 1.00 84.00 206 ARG A C 1
ATOM 1668 O O . ARG A 1 206 ? 6.343 0.098 4.290 1.00 84.00 206 ARG A O 1
ATOM 1675 N N . GLY A 1 207 ? 5.030 -1.091 2.910 1.00 84.62 207 GLY A N 1
ATOM 1676 C CA . GLY A 1 207 ? 5.440 -2.416 3.390 1.00 84.62 207 GLY A CA 1
ATOM 1677 C C . GLY A 1 207 ? 4.693 -2.914 4.631 1.00 84.62 207 GLY A C 1
ATOM 1678 O O . GLY A 1 207 ? 5.058 -3.957 5.165 1.00 84.62 207 GLY A O 1
ATOM 1679 N N . GLN A 1 208 ? 3.657 -2.204 5.080 1.00 91.38 208 GLN A N 1
ATOM 1680 C CA . GLN A 1 208 ? 2.778 -2.618 6.173 1.00 91.38 208 GLN A CA 1
ATOM 1681 C C . GLN A 1 208 ? 1.351 -2.782 5.659 1.00 91.38 208 GLN A C 1
ATOM 1683 O O . GLN A 1 208 ? 0.921 -2.039 4.780 1.00 91.38 208 GLN A O 1
ATOM 1688 N N . PHE A 1 209 ? 0.612 -3.748 6.198 1.00 95.88 209 PHE A N 1
ATOM 1689 C CA . PHE A 1 209 ? -0.811 -3.873 5.910 1.00 95.88 209 PHE A CA 1
ATOM 1690 C C . PHE A 1 209 ? -1.603 -3.004 6.877 1.00 95.88 209 PHE A C 1
ATOM 1692 O O . PHE A 1 209 ? -1.485 -3.170 8.088 1.00 95.88 209 PHE A O 1
ATOM 1699 N N . LYS A 1 210 ? -2.394 -2.082 6.333 1.00 96.38 210 LYS A N 1
ATOM 1700 C CA . LYS A 1 210 ? -3.210 -1.145 7.105 1.00 96.38 210 LYS A CA 1
ATOM 1701 C C . LYS A 1 210 ? -4.681 -1.284 6.748 1.00 96.38 210 LYS A C 1
ATOM 1703 O O . LYS A 1 210 ? -5.015 -1.605 5.605 1.00 96.38 210 LYS A O 1
ATOM 1708 N N . ILE A 1 211 ? -5.551 -0.989 7.708 1.00 97.62 211 ILE A N 1
ATOM 1709 C CA . ILE A 1 211 ? -7.002 -1.010 7.518 1.00 97.62 211 ILE A CA 1
ATOM 1710 C C . ILE A 1 211 ? -7.398 0.104 6.542 1.00 97.62 211 ILE A C 1
ATOM 1712 O O . ILE A 1 211 ? -7.188 1.291 6.786 1.00 97.62 211 ILE A O 1
ATOM 1716 N N . ASN A 1 212 ? -7.986 -0.278 5.420 1.00 95.12 212 ASN A N 1
ATOM 1717 C CA . ASN A 1 212 ? -8.492 0.622 4.394 1.00 95.12 212 ASN A CA 1
ATOM 1718 C C . ASN A 1 212 ? -10.004 0.853 4.516 1.00 95.12 212 ASN A C 1
ATOM 1720 O O . ASN A 1 212 ? -10.494 1.921 4.157 1.00 95.12 212 ASN A O 1
ATOM 1724 N N . SER A 1 213 ? -10.746 -0.140 5.008 1.00 95.12 213 SER A N 1
ATOM 1725 C CA . SER A 1 213 ? -12.196 -0.065 5.201 1.00 95.12 213 SER A CA 1
ATOM 1726 C C . SER A 1 213 ? -12.647 -1.023 6.302 1.00 95.12 213 SER A C 1
ATOM 1728 O O . SER A 1 213 ? -11.977 -2.023 6.563 1.00 95.12 213 SER A O 1
ATOM 1730 N N . ILE A 1 214 ? -13.772 -0.697 6.935 1.00 95.56 214 ILE A N 1
ATOM 1731 C CA . ILE A 1 214 ? -14.413 -1.469 8.001 1.00 95.56 214 ILE A CA 1
ATOM 1732 C C . ILE A 1 214 ? -15.903 -1.534 7.659 1.00 95.56 214 ILE A C 1
ATOM 1734 O O . ILE A 1 214 ? -16.512 -0.494 7.401 1.00 95.56 214 ILE A O 1
ATOM 1738 N N . MET A 1 215 ? -16.481 -2.732 7.639 1.00 95.81 215 MET A N 1
ATOM 1739 C CA . MET A 1 215 ? -17.907 -2.953 7.389 1.00 95.81 215 MET A CA 1
ATOM 1740 C C . MET A 1 215 ? -18.478 -3.884 8.456 1.00 95.81 215 MET A C 1
ATOM 1742 O O . MET A 1 215 ? -17.909 -4.941 8.711 1.00 95.81 215 MET A O 1
ATOM 1746 N N . THR A 1 216 ? -19.596 -3.509 9.071 1.00 93.50 216 THR A N 1
ATOM 1747 C CA . THR A 1 216 ? -20.360 -4.412 9.943 1.00 93.50 216 THR A CA 1
ATOM 1748 C C . THR A 1 216 ? -21.164 -5.374 9.073 1.00 93.50 216 THR A C 1
ATOM 1750 O O . THR A 1 216 ? -21.778 -4.953 8.091 1.00 93.50 216 THR A O 1
ATOM 1753 N N . LEU A 1 217 ? -21.149 -6.658 9.416 1.00 92.44 217 LEU A N 1
ATOM 1754 C CA . LEU A 1 217 ? -21.934 -7.689 8.749 1.00 92.44 217 LEU A CA 1
ATOM 1755 C C . LEU A 1 217 ? -23.162 -8.011 9.604 1.00 92.44 217 LEU A C 1
ATOM 1757 O O . LEU A 1 217 ? -23.039 -8.318 10.789 1.00 92.44 217 LEU A O 1
ATOM 1761 N N . ASP A 1 218 ? -24.347 -7.943 8.999 1.00 85.19 218 ASP A N 1
ATOM 1762 C CA . ASP A 1 218 ? -25.584 -8.328 9.672 1.00 85.19 218 ASP A CA 1
ATOM 1763 C C . ASP A 1 218 ? -25.600 -9.848 9.901 1.00 85.19 218 ASP A C 1
ATOM 1765 O O . ASP A 1 218 ? -25.461 -10.634 8.958 1.00 85.19 218 ASP A O 1
ATOM 1769 N N . ASN A 1 219 ? -25.814 -10.266 11.150 1.00 62.72 219 ASN A N 1
ATOM 1770 C CA . ASN A 1 219 ? -26.076 -11.662 11.497 1.00 62.72 219 ASN A CA 1
ATOM 1771 C C . ASN A 1 219 ? -27.508 -12.029 11.062 1.00 62.72 219 ASN A C 1
ATOM 1773 O O . ASN A 1 219 ? -28.433 -11.954 11.873 1.00 62.72 219 ASN A O 1
ATOM 1777 N N . ASN A 1 220 ? -27.700 -12.373 9.785 1.00 46.91 220 ASN A N 1
ATOM 1778 C CA . ASN A 1 220 ? -28.939 -12.991 9.285 1.00 46.91 220 ASN A CA 1
ATOM 1779 C C . ASN A 1 220 ? -28.944 -14.506 9.496 1.00 46.91 220 ASN A C 1
ATOM 1781 O O . ASN A 1 220 ? -27.929 -15.153 9.153 1.00 46.91 220 ASN A O 1
#

Mean predicted aligned error: 7.48 Å